Protein AF-A0A2S8FZY5-F1 (afdb_monomer_lite)

Sequence (196 aa):
MAKKADALEKEYFVVELKNDTCSPVQFPPLQRMLRAEFSPNEIRLRDAASHERMGLLPGVIAGQRIELIIQDLDPLGPGRIPGQGRILEPLHLPEHARTKDWIERLPARLETQADLADVDAGTWLFWMARLVEDGLAVPLASSFELPSPQAVKDRFGEPIYSGIGQPPEKIKRRELADRLLEALLEKLGASLEELA

Foldseek 3Di:
DDPPPPPQPKWKWKKFFADPVQFFWQDVLVSDTWTQKDACQVVCPQPPPPRDDPDHDPDIFGTKMKMKIFSDPCDPDQEFGDIWIWIHGRCPDPVNVVVVVVVVVDPDDDDDTDTDPDAGVLLVLLVSLVCVVVVRIDIDDTPDDRDHNVVSCVRHNDGPDNDGDRPPPPPDVPVVVVVVVVVVCVVVVHDPVVVD

Structure (mmCIF, N/CA/C/O backbone):
data_AF-A0A2S8FZY5-F1
#
_entry.id   AF-A0A2S8FZY5-F1
#
loop_
_atom_site.group_PDB
_atom_site.id
_atom_site.type_symbol
_atom_site.label_atom_id
_atom_site.label_alt_id
_atom_site.label_comp_id
_atom_site.label_asym_id
_atom_site.label_entity_id
_atom_site.label_seq_id
_atom_site.pdbx_PDB_ins_code
_atom_site.Cartn_x
_atom_site.Cartn_y
_atom_site.Cartn_z
_atom_site.occupancy
_atom_site.B_iso_or_equiv
_atom_site.auth_seq_id
_atom_site.auth_comp_id
_atom_site.auth_asym_id
_atom_site.auth_atom_id
_atom_site.pdbx_PDB_model_num
ATOM 1 N N . MET A 1 1 ? 12.733 -20.725 36.641 1.00 40.34 1 MET A N 1
ATOM 2 C CA . MET A 1 1 ? 11.458 -20.494 35.930 1.00 40.34 1 MET A CA 1
ATOM 3 C C . MET A 1 1 ? 11.726 -19.496 34.816 1.00 40.34 1 MET A C 1
ATOM 5 O O . MET A 1 1 ? 11.887 -18.318 35.099 1.00 40.34 1 MET A O 1
ATOM 9 N N . ALA A 1 2 ? 11.900 -19.970 33.582 1.00 38.12 2 ALA A N 1
ATOM 10 C CA . ALA A 1 2 ? 12.061 -19.087 32.432 1.00 38.12 2 ALA A CA 1
ATOM 11 C C . ALA A 1 2 ? 10.687 -18.493 32.097 1.00 38.12 2 ALA A C 1
ATOM 13 O O . ALA A 1 2 ? 9.753 -19.246 31.822 1.00 38.12 2 ALA A O 1
ATOM 14 N N . LYS A 1 3 ? 10.548 -17.164 32.168 1.00 42.03 3 LYS A N 1
ATOM 15 C CA . LYS A 1 3 ? 9.393 -16.468 31.595 1.00 42.03 3 LYS A CA 1
ATOM 16 C C . LYS A 1 3 ? 9.390 -16.792 30.100 1.00 42.03 3 LYS A C 1
ATOM 18 O O . LYS A 1 3 ? 10.304 -16.374 29.393 1.00 42.03 3 LYS A O 1
ATOM 23 N N . LYS A 1 4 ? 8.409 -17.574 29.636 1.00 42.69 4 LYS A N 1
ATOM 24 C CA . LYS A 1 4 ? 8.033 -17.583 28.220 1.00 42.69 4 LYS A CA 1
ATOM 25 C C . LYS A 1 4 ? 7.743 -16.124 27.880 1.00 42.69 4 LYS A C 1
ATOM 27 O O . LYS A 1 4 ? 6.847 -15.539 28.477 1.00 42.69 4 LYS A O 1
ATOM 32 N N . ALA A 1 5 ? 8.572 -15.522 27.035 1.00 45.25 5 ALA A N 1
ATOM 33 C CA . ALA A 1 5 ? 8.205 -14.278 26.389 1.00 45.25 5 ALA A CA 1
ATOM 34 C C . ALA A 1 5 ? 6.965 -14.611 25.560 1.00 45.25 5 ALA A C 1
ATOM 36 O O . ALA A 1 5 ? 7.066 -15.407 24.624 1.00 45.25 5 ALA A O 1
ATOM 37 N N . ASP A 1 6 ? 5.805 -14.110 25.979 1.00 49.81 6 ASP A N 1
ATOM 38 C CA . ASP A 1 6 ? 4.613 -14.143 25.145 1.00 49.81 6 ASP A CA 1
ATOM 39 C C . ASP A 1 6 ? 5.002 -13.488 23.824 1.00 49.81 6 ASP A C 1
ATOM 41 O O . ASP A 1 6 ? 5.463 -12.344 23.784 1.00 49.81 6 ASP A O 1
ATOM 45 N N . ALA A 1 7 ? 4.943 -14.270 22.749 1.00 54.69 7 ALA A N 1
ATOM 46 C CA . ALA A 1 7 ? 5.071 -13.720 21.420 1.00 54.69 7 ALA A CA 1
ATOM 47 C C . ALA A 1 7 ? 3.876 -12.782 21.261 1.00 54.69 7 ALA A C 1
ATOM 49 O O . ALA A 1 7 ? 2.753 -13.262 21.150 1.00 54.69 7 ALA A O 1
ATOM 50 N N . LEU A 1 8 ? 4.117 -11.470 21.338 1.00 56.44 8 LEU A N 1
ATOM 51 C CA . LEU A 1 8 ? 3.113 -10.460 21.019 1.00 56.44 8 LEU A CA 1
ATOM 52 C C . LEU A 1 8 ? 2.483 -10.858 19.683 1.00 56.44 8 LEU A C 1
ATOM 54 O O . LEU A 1 8 ? 3.201 -11.003 18.684 1.00 56.44 8 LEU A O 1
ATOM 58 N N . GLU A 1 9 ? 1.176 -11.118 19.696 1.00 64.44 9 GLU A N 1
ATOM 59 C CA . GLU A 1 9 ? 0.426 -11.375 18.476 1.00 64.44 9 GLU A CA 1
ATOM 60 C C . GLU A 1 9 ? 0.546 -10.121 17.616 1.00 64.44 9 GLU A C 1
ATOM 62 O O . GLU A 1 9 ? 0.080 -9.047 17.978 1.00 64.44 9 GLU A O 1
ATOM 67 N N . LYS A 1 10 ? 1.282 -10.235 16.509 1.00 76.75 10 LYS A N 1
ATOM 68 C CA . LYS A 1 10 ? 1.453 -9.127 15.577 1.00 76.75 10 LYS A CA 1
ATOM 69 C C . LYS A 1 10 ? 0.220 -9.064 14.705 1.00 76.75 10 LYS A C 1
ATOM 71 O O . LYS A 1 10 ? -0.056 -10.007 13.959 1.00 76.75 10 LYS A O 1
ATOM 76 N N . GLU A 1 11 ? -0.472 -7.944 14.757 1.00 84.69 11 GLU A N 1
ATOM 77 C CA . GLU A 1 11 ? -1.566 -7.680 13.845 1.00 84.69 11 GLU A CA 1
ATOM 78 C C . GLU A 1 11 ? -1.021 -7.126 12.537 1.00 84.69 11 GLU A C 1
ATOM 80 O O . GLU A 1 11 ? -0.012 -6.415 12.502 1.00 84.69 11 GLU A O 1
ATOM 85 N N . TYR A 1 12 ? -1.664 -7.481 11.432 1.00 87.94 12 TYR A N 1
ATOM 86 C CA . TYR A 1 12 ? -1.214 -7.052 10.120 1.00 87.94 12 TYR A CA 1
ATOM 87 C C . TYR A 1 12 ? -2.375 -6.812 9.167 1.00 87.94 12 TYR A C 1
ATOM 89 O O . TYR A 1 12 ? -3.438 -7.430 9.268 1.00 87.94 12 TYR A O 1
ATOM 97 N N . PHE A 1 13 ? -2.137 -5.924 8.209 1.00 89.31 13 PHE A N 1
ATOM 98 C CA . PHE A 1 13 ? -3.035 -5.668 7.097 1.00 89.31 13 PHE A CA 1
ATOM 99 C C . PHE A 1 13 ? -2.229 -5.451 5.822 1.00 89.31 13 PHE A C 1
ATOM 101 O O . PHE A 1 13 ? -1.210 -4.761 5.836 1.00 89.31 13 PHE A O 1
ATOM 108 N N . VAL A 1 14 ? -2.695 -6.022 4.716 1.00 90.94 14 VAL A N 1
ATOM 109 C CA . VAL A 1 14 ? -2.074 -5.904 3.399 1.00 90.94 14 VAL A CA 1
ATOM 110 C C . VAL A 1 14 ? -3.121 -5.505 2.372 1.00 90.94 14 VAL A C 1
ATOM 112 O O . VAL A 1 14 ? -4.152 -6.169 2.236 1.00 90.94 14 VAL A O 1
ATOM 115 N N . VAL A 1 15 ? -2.828 -4.453 1.610 1.00 90.12 15 VAL A N 1
ATOM 116 C CA . VAL A 1 15 ? -3.578 -4.090 0.401 1.00 90.12 15 VAL A CA 1
ATOM 117 C C . VAL A 1 15 ? -2.680 -4.171 -0.823 1.00 90.12 15 VAL A C 1
ATOM 119 O O . VAL A 1 15 ? -1.481 -3.904 -0.748 1.00 90.12 15 VAL A O 1
ATOM 122 N N . GLU A 1 16 ? -3.267 -4.502 -1.964 1.00 89.88 16 GLU A N 1
ATOM 123 C CA . GLU A 1 16 ? -2.625 -4.419 -3.274 1.00 89.88 16 GLU A CA 1
ATOM 124 C C . GLU A 1 16 ? -3.305 -3.338 -4.090 1.00 89.88 16 GLU A C 1
ATOM 126 O O . GLU A 1 16 ? -4.533 -3.307 -4.197 1.00 89.88 16 GLU A O 1
ATOM 131 N N . LEU A 1 17 ? -2.508 -2.429 -4.646 1.00 86.44 17 LEU A N 1
ATOM 132 C CA . LEU A 1 17 ? -3.038 -1.411 -5.537 1.00 86.44 17 LEU A CA 1
ATOM 133 C C . LEU A 1 17 ? -3.591 -2.072 -6.799 1.00 86.44 17 LEU A C 1
ATOM 135 O O . LEU A 1 17 ? -2.920 -2.877 -7.442 1.00 86.44 17 LEU A O 1
ATOM 139 N N . LYS A 1 18 ? -4.811 -1.686 -7.160 1.00 80.25 18 LYS A N 1
ATOM 140 C CA . LYS A 1 18 ? -5.532 -2.167 -8.331 1.00 80.25 18 LYS A CA 1
ATOM 141 C C . LYS A 1 18 ? -6.201 -0.957 -8.959 1.00 80.25 18 LYS A C 1
ATOM 143 O O . LYS A 1 18 ? -7.197 -0.469 -8.445 1.00 80.25 18 LYS A O 1
ATOM 148 N N . ASN A 1 19 ? -5.628 -0.442 -10.038 1.00 64.06 19 ASN A N 1
ATOM 149 C CA . ASN A 1 19 ? -6.170 0.725 -10.718 1.00 64.06 19 ASN A CA 1
ATOM 150 C C . ASN A 1 19 ? -6.359 0.387 -12.192 1.00 64.06 19 ASN A C 1
ATOM 152 O O . ASN A 1 19 ? -5.394 0.138 -12.909 1.00 64.06 19 ASN A O 1
ATOM 156 N N . ASP A 1 20 ? -7.609 0.421 -12.626 1.00 59.78 20 ASP A N 1
ATOM 157 C CA . ASP A 1 20 ? -8.041 0.298 -14.016 1.00 59.78 20 ASP A CA 1
ATOM 158 C C . ASP A 1 20 ? -7.544 1.452 -14.904 1.00 59.78 20 ASP A C 1
ATOM 160 O O . ASP A 1 20 ? -7.466 1.317 -16.124 1.00 59.78 20 ASP A O 1
ATOM 164 N N . THR A 1 21 ? -7.161 2.583 -14.305 1.00 53.31 21 THR A N 1
ATOM 165 C CA . THR A 1 21 ? -6.672 3.766 -15.029 1.00 53.31 21 THR A CA 1
ATOM 166 C C . THR A 1 21 ? -5.152 3.813 -15.227 1.00 53.31 21 THR A C 1
ATOM 168 O O . THR A 1 21 ? -4.653 4.813 -15.754 1.00 53.31 21 THR A O 1
ATOM 171 N N . CYS A 1 22 ? -4.395 2.801 -14.769 1.00 56.00 22 CYS A N 1
ATOM 172 C CA . CYS A 1 22 ? -2.919 2.789 -14.690 1.00 56.00 22 CYS A CA 1
ATOM 173 C C . CYS A 1 22 ? -2.304 4.061 -14.055 1.00 56.00 22 CYS A C 1
ATOM 175 O O . CYS A 1 22 ? -1.108 4.324 -14.200 1.00 56.00 22 CYS A O 1
ATOM 177 N N . SER A 1 23 ? -3.102 4.890 -13.373 1.00 61.12 23 SER A N 1
ATOM 178 C CA . SER A 1 23 ? -2.640 6.179 -12.869 1.00 61.12 23 SER A CA 1
ATOM 179 C C . SER A 1 23 ? -1.946 5.968 -11.528 1.00 61.12 23 SER A C 1
ATOM 181 O O . SER A 1 23 ? -2.513 5.325 -10.638 1.00 61.12 23 SER A O 1
ATOM 183 N N . PRO A 1 24 ? -0.712 6.464 -11.364 1.00 68.81 24 PRO A N 1
ATOM 184 C CA . PRO A 1 24 ? 0.021 6.255 -10.132 1.00 68.81 24 PRO A CA 1
ATOM 185 C C . PRO A 1 24 ? -0.638 7.048 -9.002 1.00 68.81 24 PRO A C 1
ATOM 187 O O . PRO A 1 24 ? -0.962 8.213 -9.194 1.00 68.81 24 PRO A O 1
ATOM 190 N N . VAL A 1 25 ? -0.826 6.446 -7.830 1.00 73.69 25 VAL A N 1
ATOM 191 C CA . VAL A 1 25 ? -1.455 7.095 -6.671 1.00 73.69 25 VAL A CA 1
ATOM 192 C C . VAL A 1 25 ? -0.384 7.819 -5.870 1.00 73.69 25 VAL A C 1
ATOM 194 O O . VAL A 1 25 ? 0.631 7.221 -5.527 1.00 73.69 25 VAL A O 1
ATOM 197 N N . GLN A 1 26 ? -0.570 9.096 -5.547 1.00 77.44 26 GLN A N 1
ATOM 198 C CA . GLN A 1 26 ? 0.364 9.760 -4.647 1.00 77.44 26 GLN A CA 1
ATOM 199 C C . GLN A 1 26 ? 0.159 9.215 -3.233 1.00 77.44 26 GLN A C 1
ATOM 201 O O . GLN A 1 26 ? -0.965 9.178 -2.734 1.00 77.44 26 GLN A O 1
ATOM 206 N N . PHE A 1 27 ? 1.252 8.835 -2.577 1.00 75.12 27 PHE A N 1
ATOM 207 C CA . PHE A 1 27 ? 1.273 8.488 -1.164 1.00 75.12 27 PHE A CA 1
ATOM 208 C C . PHE A 1 27 ? 1.981 9.604 -0.391 1.00 75.12 27 PHE A C 1
ATOM 210 O O . PHE A 1 27 ? 3.215 9.603 -0.298 1.00 75.12 27 PHE A O 1
ATOM 217 N N . PRO A 1 28 ? 1.231 10.601 0.127 1.00 69.38 28 PRO A N 1
ATOM 218 C CA . PR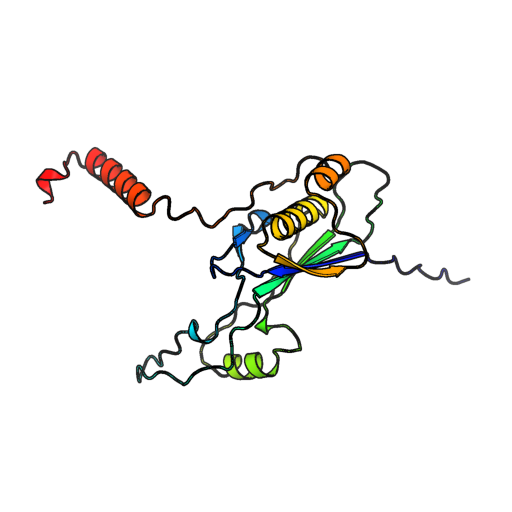O A 1 28 ? 1.821 11.789 0.735 1.00 69.38 28 PRO A CA 1
ATOM 219 C C . PRO A 1 28 ? 2.753 11.530 1.916 1.00 69.38 28 PRO A C 1
ATOM 221 O O . PRO A 1 28 ? 3.754 12.244 1.973 1.00 69.38 28 PRO A O 1
ATOM 224 N N . PRO A 1 29 ? 2.530 10.516 2.784 1.00 66.81 29 PRO A N 1
ATOM 225 C CA . PRO A 1 29 ? 3.489 10.186 3.835 1.00 66.81 29 PRO A CA 1
ATOM 226 C C . PRO A 1 29 ? 4.915 9.964 3.319 1.00 66.81 29 PRO A C 1
ATOM 228 O O . PRO A 1 29 ? 5.869 10.275 4.021 1.00 66.81 29 PRO A O 1
ATOM 231 N N . LEU A 1 30 ? 5.071 9.483 2.079 1.00 64.31 30 LEU A N 1
ATOM 232 C CA . LEU A 1 30 ? 6.379 9.257 1.453 1.00 64.31 30 LEU A CA 1
ATOM 233 C C . LEU A 1 30 ? 6.711 10.231 0.332 1.00 64.31 30 LEU A C 1
ATOM 235 O O . LEU A 1 30 ? 7.761 10.099 -0.292 1.00 64.31 30 LEU A O 1
ATOM 239 N N . GLN A 1 31 ? 5.792 11.144 0.011 1.00 69.50 31 GLN A N 1
ATOM 240 C CA . GLN A 1 31 ? 5.876 12.002 -1.172 1.00 69.50 31 GLN A CA 1
ATOM 241 C C . GLN A 1 31 ? 6.202 11.211 -2.459 1.00 69.50 31 GLN A C 1
ATOM 243 O O . GLN A 1 31 ? 6.790 11.745 -3.399 1.00 69.50 31 GLN A O 1
ATOM 248 N N . ARG A 1 32 ? 5.819 9.926 -2.508 1.00 71.75 32 ARG A N 1
ATOM 249 C CA . ARG A 1 32 ? 6.128 9.000 -3.605 1.00 71.75 32 ARG A CA 1
ATOM 250 C C . ARG A 1 32 ? 4.867 8.685 -4.392 1.00 71.75 32 ARG A C 1
ATOM 252 O O . ARG A 1 32 ? 3.766 8.647 -3.849 1.00 71.75 32 ARG A O 1
ATOM 259 N N . MET A 1 33 ? 5.052 8.428 -5.678 1.00 76.50 33 MET A N 1
ATOM 260 C CA . MET A 1 33 ? 4.015 7.907 -6.555 1.00 76.50 33 MET A CA 1
ATOM 261 C C . MET A 1 33 ? 4.014 6.382 -6.475 1.00 76.50 33 MET A C 1
ATOM 263 O O . MET A 1 33 ? 5.029 5.751 -6.774 1.00 76.50 33 MET A O 1
ATOM 267 N N . LEU A 1 34 ? 2.893 5.799 -6.069 1.00 78.00 34 LEU A N 1
ATOM 268 C CA . LEU A 1 34 ? 2.710 4.360 -6.024 1.00 78.00 34 LEU A CA 1
ATOM 269 C C . LEU A 1 34 ? 2.082 3.846 -7.309 1.00 78.00 34 LEU A C 1
ATOM 271 O O . LEU A 1 34 ? 1.227 4.494 -7.911 1.00 78.00 34 LEU A O 1
ATOM 275 N N . ARG A 1 35 ? 2.521 2.670 -7.737 1.00 76.31 35 ARG A N 1
ATOM 276 C CA . ARG A 1 35 ? 2.135 2.070 -9.012 1.00 76.31 35 ARG A CA 1
ATOM 277 C C . ARG A 1 35 ? 1.116 0.974 -8.778 1.00 76.31 35 ARG A C 1
ATOM 279 O O . ARG A 1 35 ? 1.373 0.039 -8.026 1.00 76.31 35 ARG A O 1
ATOM 286 N N . ALA A 1 36 ? -0.013 1.086 -9.461 1.00 75.19 36 ALA A N 1
ATOM 287 C CA . ALA A 1 36 ? -1.077 0.094 -9.413 1.00 75.19 36 ALA A CA 1
ATOM 288 C C . ALA A 1 36 ? -0.856 -1.096 -10.349 1.00 75.19 36 ALA A C 1
ATOM 290 O O . ALA A 1 36 ? -1.515 -2.116 -10.210 1.00 75.19 36 ALA A O 1
ATOM 291 N N . GLU A 1 37 ? 0.092 -0.973 -11.269 1.00 75.75 37 GLU A N 1
ATOM 292 C CA . GLU A 1 37 ? 0.537 -2.049 -12.136 1.00 75.75 37 GLU A CA 1
ATOM 293 C C . GLU A 1 37 ? 2.024 -1.855 -12.417 1.00 75.75 37 GLU A C 1
ATOM 295 O O . GLU A 1 37 ? 2.524 -0.728 -12.500 1.00 75.75 37 GLU A O 1
ATOM 300 N N . PHE A 1 38 ? 2.739 -2.960 -12.574 1.00 70.19 38 PHE A N 1
ATOM 301 C CA . PHE A 1 38 ? 4.070 -2.959 -13.146 1.00 70.19 38 PHE A CA 1
ATOM 302 C C . PHE A 1 38 ? 3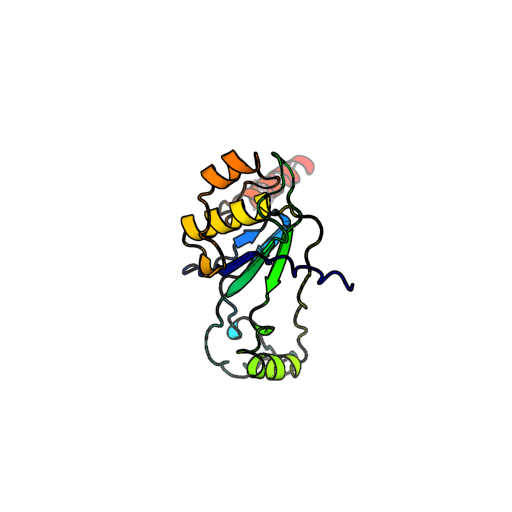.986 -3.608 -14.524 1.00 70.19 38 PHE A C 1
ATOM 304 O O . PHE A 1 38 ? 3.841 -4.823 -14.655 1.00 70.19 38 PHE A O 1
ATOM 311 N N . SER A 1 39 ? 4.071 -2.786 -15.569 1.00 66.25 39 SER A N 1
ATOM 312 C CA . SER A 1 39 ? 4.164 -3.269 -16.942 1.00 66.25 39 SER A CA 1
ATOM 313 C C . SER A 1 39 ? 5.634 -3.345 -17.336 1.00 66.25 39 SER A C 1
ATOM 315 O O . SER A 1 39 ? 6.285 -2.312 -17.509 1.00 66.25 39 SER A O 1
ATOM 317 N N . PRO A 1 40 ? 6.194 -4.545 -17.539 1.00 59.06 40 PRO A N 1
ATOM 318 C CA . PRO A 1 40 ? 7.584 -4.652 -17.949 1.00 59.06 40 PRO A CA 1
ATOM 319 C C . PRO A 1 40 ? 7.822 -4.077 -19.362 1.00 59.06 40 PRO A C 1
ATOM 321 O O . PRO A 1 40 ? 8.949 -3.740 -19.703 1.00 59.06 40 PRO A O 1
ATOM 324 N N . ASN A 1 41 ? 6.762 -3.892 -20.164 1.00 52.59 41 ASN A N 1
ATOM 325 C CA . ASN A 1 41 ? 6.812 -3.206 -21.462 1.00 52.59 41 ASN A CA 1
ATOM 326 C C . ASN A 1 41 ? 7.056 -1.686 -21.336 1.00 52.59 41 ASN A C 1
ATOM 328 O O . ASN A 1 41 ? 7.417 -1.039 -22.322 1.00 52.59 41 ASN A O 1
ATOM 332 N N . GLU A 1 42 ? 6.865 -1.103 -20.146 1.00 51.41 42 GLU A N 1
ATOM 333 C CA . GLU A 1 42 ? 7.272 0.276 -19.843 1.00 51.41 42 GLU A CA 1
ATOM 334 C C . GLU A 1 42 ? 8.759 0.399 -19.520 1.00 51.41 42 GLU A C 1
ATOM 336 O O . GLU A 1 42 ? 9.317 1.492 -19.672 1.00 51.41 42 GLU A O 1
ATOM 341 N N . ILE A 1 43 ? 9.433 -0.706 -19.162 1.00 52.38 43 ILE A N 1
ATOM 342 C CA . ILE A 1 43 ? 10.888 -0.757 -19.266 1.00 52.38 43 ILE A CA 1
ATOM 343 C C . ILE A 1 43 ? 11.172 -0.674 -20.759 1.00 52.38 43 ILE A C 1
ATOM 345 O O . ILE A 1 43 ? 11.156 -1.664 -21.488 1.00 52.38 43 ILE A O 1
ATOM 349 N N . ARG A 1 44 ? 11.390 0.550 -21.240 1.00 48.97 44 ARG A N 1
ATOM 350 C CA . ARG A 1 44 ? 11.909 0.804 -22.575 1.00 48.97 44 ARG A CA 1
ATOM 351 C C . ARG A 1 44 ? 13.313 0.219 -22.608 1.00 48.97 44 ARG A C 1
ATOM 353 O O . ARG A 1 44 ? 14.289 0.934 -22.410 1.00 48.97 44 ARG A O 1
ATOM 360 N N . LEU A 1 45 ? 13.400 -1.080 -22.870 1.00 48.12 45 LEU A N 1
ATOM 361 C CA . LEU A 1 45 ? 14.604 -1.774 -23.292 1.00 48.12 45 LEU A CA 1
ATOM 362 C C . LEU A 1 45 ? 14.923 -1.273 -24.696 1.00 48.12 45 LEU A C 1
ATOM 364 O O . LEU A 1 45 ? 14.712 -1.955 -25.691 1.00 48.12 45 LEU A O 1
ATOM 368 N N . ARG A 1 46 ? 15.325 -0.006 -24.783 1.00 43.41 46 ARG A N 1
ATOM 369 C CA . ARG A 1 46 ? 16.119 0.459 -25.900 1.00 43.41 46 ARG A CA 1
ATOM 370 C C . ARG A 1 46 ? 17.520 0.002 -25.569 1.00 43.41 46 ARG A C 1
ATOM 372 O O . ARG A 1 46 ? 18.147 0.549 -24.665 1.00 43.41 46 ARG A O 1
ATOM 379 N N . ASP A 1 47 ? 17.993 -0.996 -26.291 1.00 43.62 47 ASP A N 1
ATOM 380 C CA . ASP A 1 47 ? 19.424 -1.098 -26.487 1.00 43.62 47 ASP A CA 1
ATOM 381 C C . ASP A 1 47 ? 19.887 0.239 -27.092 1.00 43.62 47 ASP A C 1
ATOM 383 O O . ASP A 1 47 ? 19.393 0.668 -28.141 1.00 43.62 47 ASP A O 1
ATOM 387 N N . ALA A 1 48 ? 20.769 0.937 -26.376 1.00 48.34 48 ALA A N 1
ATOM 388 C CA . ALA A 1 48 ? 21.307 2.223 -26.803 1.00 48.34 48 ALA A CA 1
ATOM 389 C C . ALA A 1 48 ? 22.119 2.105 -28.106 1.00 48.34 48 ALA A C 1
ATOM 391 O O . ALA A 1 48 ? 22.309 3.112 -28.782 1.00 48.34 48 ALA A O 1
ATOM 392 N N . ALA A 1 49 ? 22.570 0.897 -28.463 1.00 52.44 49 ALA A N 1
ATOM 393 C CA . ALA A 1 49 ? 23.302 0.621 -29.690 1.00 52.44 49 ALA A CA 1
ATOM 394 C C . ALA A 1 49 ? 22.396 0.187 -30.857 1.00 52.44 49 ALA A C 1
ATOM 396 O O . ALA A 1 49 ? 22.627 0.627 -31.981 1.00 52.44 49 ALA A O 1
ATOM 397 N N . SER A 1 50 ? 21.373 -0.648 -30.625 1.00 55.94 50 SER A N 1
ATOM 398 C CA . SER A 1 50 ? 20.571 -1.237 -31.718 1.00 55.94 50 SER A CA 1
ATOM 399 C C . SER A 1 50 ? 19.173 -0.647 -31.911 1.00 55.94 50 SER A C 1
ATOM 401 O O . SER A 1 50 ? 18.573 -0.867 -32.958 1.00 55.94 50 SER A O 1
ATOM 403 N N . HIS A 1 51 ? 18.629 0.108 -30.947 1.00 54.66 51 HIS A N 1
ATOM 404 C CA . HIS A 1 51 ? 17.238 0.595 -30.969 1.00 54.66 51 HIS A CA 1
ATOM 405 C C . HIS A 1 51 ? 16.153 -0.499 -31.136 1.00 54.66 51 HIS A C 1
ATOM 407 O O . HIS A 1 51 ? 14.974 -0.161 -31.296 1.00 54.66 51 HIS A O 1
ATOM 413 N N . GLU A 1 52 ? 16.496 -1.788 -31.061 1.00 45.38 52 GLU A N 1
ATOM 414 C CA . GLU A 1 52 ? 15.548 -2.887 -31.243 1.00 45.38 52 GLU A CA 1
ATOM 415 C C . GLU A 1 52 ? 14.712 -3.154 -29.981 1.00 45.38 52 GLU A C 1
ATOM 417 O O . GLU A 1 52 ? 15.159 -2.982 -28.847 1.00 45.38 52 GLU A O 1
ATOM 422 N N . ARG A 1 53 ? 13.458 -3.587 -30.177 1.00 54.22 53 ARG A N 1
ATOM 423 C CA . ARG A 1 53 ? 12.567 -4.025 -29.092 1.00 54.22 53 ARG A CA 1
ATOM 424 C C . ARG A 1 53 ? 12.928 -5.458 -28.697 1.00 54.22 53 ARG A C 1
ATOM 426 O O . ARG A 1 53 ? 12.629 -6.380 -29.448 1.00 54.22 53 ARG A O 1
ATOM 433 N N . MET A 1 54 ? 13.479 -5.655 -27.501 1.00 51.00 54 MET A N 1
ATOM 434 C CA . MET A 1 54 ? 13.917 -6.966 -26.983 1.00 51.00 54 MET A CA 1
ATOM 435 C C . MET A 1 54 ? 12.789 -7.965 -26.603 1.00 51.00 54 MET A C 1
ATOM 437 O O . MET A 1 54 ? 12.957 -8.805 -25.724 1.00 51.00 54 MET A O 1
ATOM 441 N N . GLY A 1 55 ? 11.650 -7.946 -27.299 1.00 53.66 55 GLY A N 1
ATOM 442 C CA . GLY A 1 55 ? 10.524 -8.856 -27.052 1.00 53.66 55 GLY A CA 1
ATOM 443 C C . GLY A 1 55 ? 9.524 -8.361 -25.999 1.00 53.66 55 GLY A C 1
ATOM 444 O O . GLY A 1 55 ? 9.731 -7.344 -25.341 1.00 53.66 55 GLY A O 1
ATOM 445 N N . LEU A 1 56 ? 8.392 -9.066 -25.899 1.00 52.50 56 LEU A N 1
ATOM 446 C CA . LEU A 1 56 ? 7.309 -8.799 -24.947 1.00 52.50 56 LEU A CA 1
ATOM 447 C C . LEU A 1 56 ? 7.505 -9.674 -23.707 1.00 52.50 56 LEU A C 1
ATOM 449 O O . LEU A 1 56 ? 7.592 -10.897 -23.814 1.00 52.50 56 LEU A O 1
ATOM 453 N N . LEU A 1 57 ? 7.553 -9.052 -22.535 1.00 56.69 57 LEU A N 1
ATOM 454 C CA . LEU A 1 57 ? 7.553 -9.773 -21.266 1.00 56.69 57 LEU A CA 1
ATOM 455 C C . LEU A 1 57 ? 6.157 -10.343 -20.968 1.00 56.69 57 LEU A C 1
ATOM 457 O O . LEU A 1 57 ? 5.153 -9.789 -21.428 1.00 56.69 57 LEU A O 1
ATOM 461 N N . PRO A 1 58 ? 6.072 -11.459 -20.222 1.00 53.66 58 PRO A N 1
ATOM 462 C CA . PRO A 1 58 ? 4.802 -12.095 -19.926 1.00 53.66 58 PRO A CA 1
ATOM 463 C C . PRO A 1 58 ? 3.996 -11.245 -18.938 1.00 53.66 58 PRO A C 1
ATOM 465 O O . PRO A 1 58 ? 4.306 -11.208 -17.752 1.00 53.66 58 PRO A O 1
ATOM 468 N N . GLY A 1 59 ? 2.936 -10.617 -19.448 1.00 61.22 59 GLY A N 1
ATOM 469 C CA . GLY A 1 59 ? 1.833 -10.066 -18.662 1.00 61.22 59 GLY A CA 1
ATOM 470 C C . GLY A 1 59 ? 2.129 -8.783 -17.882 1.00 61.22 59 GLY A C 1
ATOM 471 O O . GLY A 1 59 ? 3.270 -8.404 -17.625 1.00 61.22 59 GLY A O 1
ATOM 472 N N . VAL A 1 60 ? 1.049 -8.098 -17.517 1.00 67.44 60 VAL A N 1
ATOM 473 C CA . VAL A 1 60 ? 1.063 -7.020 -16.527 1.00 67.44 60 VAL A CA 1
ATOM 474 C C . VAL A 1 60 ? 1.233 -7.662 -15.149 1.00 67.44 60 VAL A C 1
ATOM 476 O O . VAL A 1 60 ? 0.530 -8.621 -14.829 1.00 67.44 60 VAL A O 1
ATOM 479 N N . ILE A 1 61 ? 2.183 -7.170 -14.353 1.00 74.75 61 ILE A N 1
ATOM 480 C CA . ILE A 1 61 ? 2.338 -7.570 -12.953 1.00 74.75 61 ILE A CA 1
ATOM 481 C C . ILE A 1 61 ? 1.446 -6.656 -12.112 1.00 74.75 61 ILE A C 1
ATOM 483 O O . ILE A 1 61 ? 1.388 -5.450 -12.364 1.00 74.75 61 ILE A O 1
ATOM 487 N N . ALA A 1 62 ? 0.757 -7.229 -11.124 1.00 75.38 62 ALA A N 1
ATOM 488 C CA . ALA A 1 62 ? -0.061 -6.467 -10.187 1.00 75.38 62 ALA A CA 1
ATOM 489 C C . ALA A 1 62 ? 0.751 -5.358 -9.492 1.00 75.38 62 ALA A C 1
ATOM 491 O O . ALA A 1 62 ? 1.984 -5.399 -9.438 1.00 75.38 62 ALA A O 1
ATOM 492 N N . GLY A 1 63 ? 0.052 -4.334 -9.011 1.00 80.94 63 GLY A N 1
ATOM 493 C CA . GLY A 1 63 ? 0.646 -3.155 -8.397 1.00 80.94 63 GLY A CA 1
ATOM 494 C C . GLY A 1 63 ? 1.402 -3.419 -7.106 1.00 80.94 63 GLY A C 1
ATOM 495 O O . GLY A 1 63 ? 1.457 -4.528 -6.581 1.00 80.94 63 GLY A O 1
ATOM 496 N N . GLN A 1 64 ? 2.001 -2.353 -6.582 1.00 85.81 64 GLN A N 1
ATOM 497 C CA . GLN A 1 64 ? 2.691 -2.387 -5.299 1.00 85.81 64 GLN A CA 1
ATOM 498 C C . GLN A 1 64 ? 1.742 -2.830 -4.182 1.00 85.81 64 GLN A C 1
ATOM 500 O O . GLN A 1 64 ? 0.576 -2.422 -4.134 1.00 85.81 64 GLN A O 1
ATOM 505 N N . ARG A 1 65 ? 2.275 -3.631 -3.256 1.00 88.88 65 ARG A N 1
ATOM 506 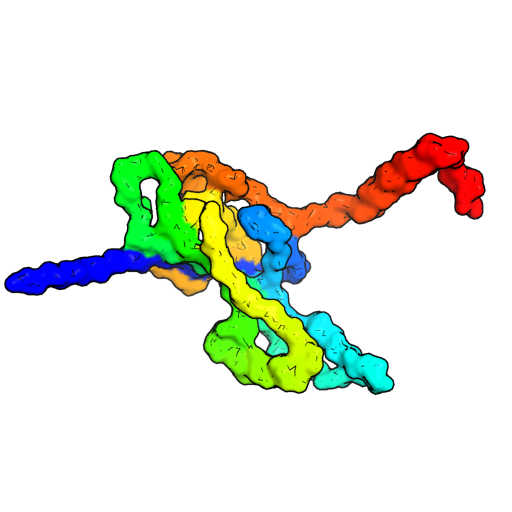C CA . ARG A 1 65 ? 1.571 -3.991 -2.023 1.00 88.88 65 ARG A CA 1
ATOM 507 C C . ARG A 1 65 ? 1.971 -3.038 -0.916 1.00 88.88 65 ARG A C 1
ATOM 509 O O . ARG A 1 65 ? 3.145 -2.699 -0.777 1.00 88.88 65 ARG A O 1
ATOM 516 N N . ILE A 1 66 ? 0.996 -2.620 -0.129 1.00 87.19 66 ILE A N 1
ATOM 517 C CA . ILE A 1 66 ? 1.216 -1.859 1.093 1.00 87.19 66 ILE A CA 1
ATOM 518 C C . ILE A 1 66 ? 0.903 -2.784 2.253 1.00 87.19 66 ILE A C 1
ATOM 520 O O . ILE A 1 66 ? -0.202 -3.318 2.340 1.00 87.19 66 ILE A O 1
ATOM 524 N N . GLU A 1 67 ? 1.873 -2.963 3.139 1.00 88.44 67 GLU A N 1
ATOM 525 C CA . GLU A 1 67 ? 1.714 -3.770 4.339 1.00 88.44 67 GLU A CA 1
ATOM 526 C C . GLU A 1 67 ? 1.892 -2.904 5.573 1.00 88.44 67 GLU A C 1
ATOM 528 O O . GLU A 1 67 ? 2.833 -2.118 5.655 1.00 88.44 67 GLU A O 1
ATOM 533 N N . LEU A 1 68 ? 1.010 -3.092 6.544 1.00 86.69 68 LEU A N 1
ATOM 534 C CA . LEU A 1 68 ? 1.100 -2.509 7.867 1.00 86.69 68 LEU A CA 1
ATOM 535 C C . LEU A 1 68 ? 1.198 -3.641 8.881 1.00 86.69 68 LEU A C 1
ATOM 537 O O . LEU A 1 68 ? 0.336 -4.515 8.915 1.00 86.69 68 LEU A O 1
ATOM 541 N N . ILE A 1 69 ? 2.235 -3.604 9.712 1.00 84.69 69 ILE A N 1
ATOM 542 C CA . ILE A 1 69 ? 2.401 -4.489 10.863 1.00 84.69 69 ILE A CA 1
ATOM 543 C C . ILE A 1 69 ? 2.275 -3.636 12.119 1.00 84.69 69 ILE A C 1
ATOM 545 O O . ILE A 1 69 ? 3.035 -2.686 12.317 1.00 84.69 69 ILE A O 1
ATOM 549 N N . ILE A 1 70 ? 1.327 -3.990 12.972 1.00 81.81 70 ILE A N 1
ATOM 550 C CA . ILE A 1 70 ? 1.043 -3.314 14.231 1.00 81.81 70 ILE A CA 1
ATOM 551 C C . ILE A 1 70 ? 1.474 -4.254 15.353 1.00 81.81 70 ILE A C 1
ATOM 553 O O . ILE A 1 70 ? 1.141 -5.438 15.351 1.00 81.81 70 ILE A O 1
ATOM 557 N N . GLN A 1 71 ? 2.290 -3.750 16.278 1.00 70.06 71 GLN A N 1
ATOM 558 C CA . GLN A 1 71 ? 2.735 -4.557 17.419 1.00 70.06 71 GLN A CA 1
ATOM 559 C C . GLN A 1 71 ? 1.670 -4.645 18.517 1.00 70.06 71 GLN A C 1
ATOM 561 O O . GLN A 1 71 ? 1.702 -5.602 19.282 1.00 70.06 71 GLN A O 1
ATOM 566 N N . ASP A 1 72 ? 0.770 -3.660 18.584 1.00 68.44 72 ASP A N 1
ATOM 567 C CA . ASP A 1 72 ? -0.329 -3.591 19.546 1.00 68.44 72 ASP A CA 1
ATOM 568 C C . ASP A 1 72 ? -1.409 -2.604 19.044 1.00 68.44 72 ASP A C 1
ATOM 570 O O . ASP A 1 72 ? -1.146 -1.397 18.980 1.00 68.44 72 ASP A O 1
ATOM 574 N N . LEU A 1 73 ? -2.594 -3.078 18.619 1.00 63.06 73 LEU A N 1
ATOM 575 C CA . LEU A 1 73 ? -3.717 -2.184 18.283 1.00 63.06 73 LEU A CA 1
ATOM 576 C C . LEU A 1 73 ? -4.333 -1.519 19.518 1.00 63.06 73 LEU A C 1
ATOM 578 O O . LEU A 1 73 ? -5.084 -0.554 19.345 1.00 63.06 73 LEU A O 1
ATOM 582 N N . ASP A 1 74 ? -4.057 -1.998 20.733 1.00 63.03 74 ASP A N 1
ATOM 583 C CA . ASP A 1 74 ? -4.650 -1.495 21.972 1.00 63.03 74 ASP A CA 1
ATOM 584 C C . ASP A 1 74 ? -3.606 -0.791 22.855 1.00 63.03 74 ASP A C 1
ATOM 586 O O . ASP A 1 74 ? -3.325 -1.223 23.977 1.00 63.03 74 ASP A O 1
ATOM 590 N N . PRO A 1 75 ? -3.012 0.339 22.407 1.00 54.56 75 PRO A N 1
ATOM 591 C CA . PRO A 1 75 ? -2.335 1.190 23.361 1.00 54.56 75 PRO A CA 1
ATOM 592 C C . PRO A 1 75 ? -3.423 1.678 24.321 1.00 54.56 75 PRO A C 1
ATOM 594 O O . PRO A 1 75 ? -4.491 2.114 23.902 1.00 54.56 75 PRO A O 1
ATOM 597 N N . LEU A 1 76 ? -3.163 1.602 25.617 1.00 45.28 76 LEU A N 1
ATOM 598 C CA . LEU A 1 76 ? -4.061 2.022 26.694 1.00 45.28 76 LEU A CA 1
ATOM 599 C C . LEU A 1 76 ? -4.336 3.550 26.683 1.00 45.28 76 LEU A C 1
ATOM 601 O O . LEU A 1 76 ? -4.024 4.249 27.646 1.00 45.28 76 LEU A O 1
ATOM 605 N N . GLY A 1 77 ? -4.884 4.099 25.596 1.00 56.66 77 GLY A N 1
ATOM 606 C CA . GLY A 1 77 ? -5.250 5.500 25.432 1.00 56.66 77 GLY A CA 1
ATOM 607 C C . GLY A 1 77 ? -5.175 6.026 23.988 1.00 56.66 77 GLY A C 1
ATOM 608 O O . GLY A 1 77 ? -4.557 5.418 23.116 1.00 56.66 77 GLY A O 1
ATOM 609 N N . PRO A 1 78 ? -5.778 7.201 23.731 1.00 54.06 78 PRO A N 1
ATOM 610 C CA . PRO A 1 78 ? -5.603 7.924 22.475 1.00 54.06 78 PRO A CA 1
ATOM 611 C C . PRO A 1 78 ? -4.126 8.309 22.291 1.00 54.06 78 PRO A C 1
ATOM 613 O O . PRO A 1 78 ? -3.537 8.967 23.151 1.00 54.06 78 PRO A O 1
ATOM 616 N N . GLY A 1 79 ? -3.506 7.908 21.178 1.00 59.94 79 GLY A N 1
ATOM 617 C CA . GLY A 1 79 ? -2.095 8.200 20.918 1.00 59.94 79 GLY A CA 1
ATOM 618 C C . GLY A 1 79 ? -1.526 7.533 19.664 1.00 59.94 79 GLY A C 1
ATOM 619 O O . GLY A 1 79 ? -2.180 6.715 19.019 1.00 59.94 79 GLY A O 1
ATOM 620 N N . ARG A 1 80 ? -0.282 7.898 19.315 1.00 63.66 80 ARG A N 1
ATOM 621 C CA . ARG A 1 80 ? 0.468 7.304 18.196 1.00 63.66 80 ARG A CA 1
ATOM 622 C C . ARG A 1 80 ? 0.797 5.845 18.506 1.00 63.66 80 ARG A C 1
ATOM 624 O O . ARG A 1 80 ? 1.605 5.579 19.394 1.00 63.66 80 ARG A O 1
ATOM 631 N N . ILE A 1 81 ? 0.233 4.923 17.734 1.00 71.19 81 ILE A N 1
ATOM 632 C CA . ILE A 1 81 ? 0.641 3.519 17.768 1.00 71.19 81 ILE A CA 1
ATOM 633 C C . ILE A 1 81 ? 1.907 3.341 16.930 1.00 71.19 81 ILE A C 1
ATOM 635 O O . ILE A 1 81 ? 1.912 3.736 15.755 1.00 71.19 81 ILE A O 1
ATOM 639 N N . PRO A 1 82 ? 2.961 2.714 17.481 1.00 67.88 82 PRO A N 1
ATOM 640 C CA . PRO A 1 82 ? 4.084 2.266 16.678 1.00 67.88 82 PRO A CA 1
ATOM 641 C C . PRO A 1 82 ? 3.611 1.166 15.717 1.00 67.88 82 PRO A C 1
ATOM 643 O O . PRO A 1 82 ? 3.292 0.046 16.115 1.00 67.88 82 PRO A O 1
ATOM 646 N N . GLY A 1 83 ? 3.562 1.505 14.434 1.00 72.69 83 GLY A N 1
ATOM 647 C CA . GLY A 1 83 ? 3.350 0.570 13.337 1.00 72.69 83 GLY A CA 1
ATOM 648 C C . GLY A 1 83 ? 4.567 0.566 12.424 1.00 72.69 83 GLY A C 1
ATOM 649 O O . GLY A 1 83 ? 5.270 1.567 12.302 1.00 72.69 83 GLY A O 1
ATOM 650 N N . GLN A 1 84 ? 4.826 -0.566 11.783 1.00 78.38 84 GLN A N 1
ATOM 651 C CA . GLN A 1 84 ? 5.793 -0.666 10.699 1.00 78.38 84 GLN A CA 1
ATOM 652 C C . GLN A 1 84 ? 5.020 -0.840 9.404 1.00 78.38 84 GLN A C 1
ATOM 654 O O . GLN A 1 84 ? 4.462 -1.904 9.139 1.00 78.38 84 GLN A O 1
ATOM 659 N N . GLY A 1 85 ? 4.962 0.231 8.619 1.00 80.44 85 GLY A N 1
ATOM 660 C CA . GLY A 1 85 ? 4.465 0.162 7.258 1.00 80.44 85 GLY A CA 1
ATOM 661 C C . GLY A 1 85 ? 5.597 -0.115 6.280 1.00 80.44 85 GLY A C 1
ATOM 662 O O . GLY A 1 85 ? 6.713 0.373 6.455 1.00 80.44 85 GLY A O 1
ATOM 663 N N . ARG A 1 86 ? 5.321 -0.880 5.230 1.00 85.12 86 ARG A N 1
ATOM 664 C CA . ARG A 1 86 ? 6.258 -1.118 4.131 1.00 85.12 86 ARG A CA 1
ATOM 665 C C . ARG A 1 86 ? 5.529 -1.161 2.804 1.00 85.12 86 ARG A C 1
ATOM 667 O O . ARG A 1 86 ? 4.381 -1.592 2.720 1.00 85.12 86 ARG A O 1
ATOM 674 N N . ILE A 1 87 ? 6.224 -0.728 1.760 1.00 84.12 87 ILE A N 1
ATOM 675 C CA . ILE A 1 87 ? 5.743 -0.829 0.385 1.00 84.12 87 ILE A CA 1
ATOM 676 C C . ILE A 1 87 ? 6.584 -1.877 -0.318 1.00 84.12 87 ILE A C 1
ATOM 678 O O . ILE A 1 87 ? 7.798 -1.729 -0.469 1.00 84.12 87 ILE A O 1
ATOM 682 N N . LEU A 1 88 ? 5.928 -2.947 -0.743 1.00 84.31 88 LEU A N 1
ATOM 683 C CA . LEU A 1 88 ? 6.560 -4.028 -1.468 1.00 84.31 88 LEU A CA 1
ATOM 684 C C . LEU A 1 88 ? 6.438 -3.768 -2.965 1.00 84.31 88 LEU A C 1
ATOM 686 O O . LEU A 1 88 ? 5.348 -3.729 -3.538 1.00 84.31 88 LEU A O 1
ATOM 690 N N . GLU A 1 89 ? 7.596 -3.606 -3.596 1.00 82.38 89 GLU A N 1
ATOM 691 C CA . GLU A 1 89 ? 7.708 -3.601 -5.049 1.00 82.38 89 G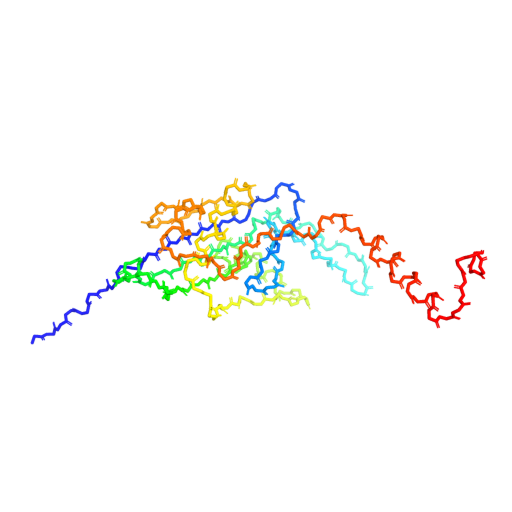LU A CA 1
ATOM 692 C C . GLU A 1 89 ? 7.336 -4.991 -5.595 1.00 82.38 89 GLU A C 1
ATOM 694 O O . GLU A 1 89 ? 7.898 -5.985 -5.122 1.00 82.38 89 GLU A O 1
ATOM 699 N N . PRO A 1 90 ? 6.455 -5.096 -6.608 1.00 81.62 90 PRO A N 1
ATOM 700 C CA . PRO A 1 90 ? 5.935 -6.382 -7.073 1.00 81.62 90 PRO A CA 1
ATOM 701 C C . PRO A 1 90 ? 7.034 -7.349 -7.507 1.00 81.62 90 PRO A C 1
ATOM 703 O O . PRO A 1 90 ? 7.020 -8.523 -7.162 1.00 81.62 90 PRO A O 1
ATOM 706 N N . LEU A 1 91 ? 8.064 -6.843 -8.190 1.00 79.06 91 LEU A N 1
ATOM 707 C CA . LEU A 1 91 ? 9.203 -7.653 -8.630 1.00 79.06 91 LEU A CA 1
ATOM 708 C C . LEU A 1 91 ? 9.999 -8.293 -7.486 1.00 79.06 91 LEU A C 1
ATOM 710 O O . LEU A 1 91 ? 10.733 -9.245 -7.722 1.00 79.06 91 LEU A O 1
ATOM 714 N N . HIS A 1 92 ? 9.878 -7.784 -6.261 1.00 81.75 92 HIS A N 1
ATOM 715 C CA . HIS A 1 92 ? 10.564 -8.331 -5.092 1.00 81.75 92 HIS A CA 1
ATOM 716 C C . HIS A 1 92 ? 9.759 -9.417 -4.373 1.00 81.75 92 HIS A C 1
ATOM 718 O O . HIS A 1 92 ? 10.250 -9.987 -3.398 1.00 81.75 92 HIS A O 1
ATOM 724 N N . LEU A 1 93 ? 8.547 -9.717 -4.839 1.00 82.69 93 LEU A N 1
ATOM 725 C CA . LEU A 1 93 ? 7.727 -10.782 -4.282 1.00 82.69 93 LEU A CA 1
ATOM 726 C C . LEU A 1 93 ? 8.207 -12.163 -4.774 1.00 82.69 93 LEU A C 1
ATOM 728 O O . LEU A 1 93 ? 8.640 -12.279 -5.928 1.00 82.69 93 LEU A O 1
ATOM 732 N N . PRO A 1 94 ? 8.133 -13.221 -3.940 1.00 83.31 94 PRO A N 1
ATOM 733 C CA . PRO A 1 94 ? 8.618 -14.559 -4.295 1.00 83.31 94 PRO A CA 1
ATOM 734 C C . PRO A 1 94 ? 8.036 -15.111 -5.602 1.00 83.31 94 PRO A C 1
ATOM 736 O O . PRO A 1 94 ? 8.753 -15.727 -6.390 1.00 83.31 94 PRO A O 1
ATOM 739 N N . GLU A 1 95 ? 6.758 -14.846 -5.873 1.00 83.19 95 GLU A N 1
ATOM 740 C CA . GLU A 1 95 ? 6.059 -15.262 -7.093 1.00 83.19 95 GLU A CA 1
ATOM 741 C C . GLU A 1 95 ? 6.641 -14.650 -8.382 1.00 83.19 95 GLU A C 1
ATOM 743 O O . GLU A 1 95 ? 6.434 -15.187 -9.473 1.00 83.19 95 GLU A O 1
ATOM 748 N N . HIS A 1 96 ? 7.417 -13.568 -8.274 1.00 83.88 96 HIS A N 1
ATOM 749 C CA . HIS A 1 96 ? 8.025 -12.861 -9.401 1.00 83.88 96 HIS A CA 1
ATOM 750 C C . HIS A 1 96 ? 9.546 -13.048 -9.502 1.00 83.88 96 HIS A C 1
ATOM 752 O O . HIS A 1 96 ? 10.177 -12.423 -10.358 1.00 83.88 96 HIS A O 1
ATOM 758 N N . ALA A 1 97 ? 10.135 -13.960 -8.716 1.00 84.56 97 ALA A N 1
ATOM 759 C CA . ALA A 1 97 ? 11.580 -14.207 -8.683 1.00 84.56 97 ALA A CA 1
ATOM 760 C C . ALA A 1 97 ? 12.187 -14.455 -10.076 1.00 84.56 97 ALA A C 1
ATOM 762 O O . ALA A 1 97 ? 13.197 -13.858 -10.431 1.00 84.56 97 ALA A O 1
ATOM 763 N N . ARG A 1 98 ? 11.523 -15.251 -10.926 1.00 81.69 98 ARG A N 1
ATOM 764 C CA . ARG A 1 98 ? 12.005 -15.528 -12.291 1.00 81.69 98 ARG A CA 1
ATOM 765 C C . ARG A 1 98 ? 12.050 -14.275 -13.173 1.00 81.69 98 ARG A C 1
ATOM 767 O O . ARG A 1 98 ? 12.970 -14.122 -13.974 1.00 81.69 98 ARG A O 1
ATOM 774 N N . THR A 1 99 ? 11.047 -13.404 -13.061 1.00 79.62 99 THR A N 1
ATOM 775 C CA . THR A 1 99 ? 10.994 -12.147 -13.821 1.00 79.62 99 THR A CA 1
ATOM 776 C C . THR A 1 99 ? 12.055 -11.180 -13.314 1.00 79.62 99 THR A C 1
ATOM 778 O O . THR A 1 99 ? 12.752 -10.568 -14.118 1.00 79.62 99 THR A O 1
ATOM 781 N N . LYS A 1 100 ? 12.227 -11.097 -11.992 1.00 81.00 100 LYS A N 1
ATOM 782 C CA . LYS A 1 100 ? 13.284 -10.315 -11.353 1.00 81.00 100 LYS A CA 1
ATOM 783 C C . LYS A 1 100 ? 14.674 -10.750 -11.823 1.00 81.00 100 LYS A C 1
ATOM 785 O O . LYS A 1 100 ? 15.405 -9.913 -12.340 1.00 81.00 100 LYS A O 1
ATOM 790 N N . ASP A 1 101 ? 14.988 -12.046 -11.755 1.00 82.25 101 ASP A N 1
ATOM 791 C CA . ASP A 1 101 ? 16.270 -12.608 -12.205 1.00 82.25 101 ASP A CA 1
ATOM 792 C C . ASP A 1 101 ? 16.571 -12.277 -13.672 1.00 82.25 101 ASP A C 1
ATOM 794 O O . ASP A 1 101 ? 17.724 -12.101 -14.062 1.00 82.25 101 ASP A O 1
ATOM 798 N N . TRP A 1 102 ? 15.538 -12.228 -14.516 1.00 77.56 102 TRP A N 1
ATOM 799 C CA . TRP A 1 102 ? 15.686 -11.847 -15.916 1.00 77.56 102 TRP A CA 1
ATOM 800 C C . TRP A 1 102 ? 15.943 -10.344 -16.072 1.00 77.56 102 TRP A C 1
ATOM 802 O O . TRP A 1 102 ? 16.838 -9.965 -16.826 1.00 77.56 102 TRP A O 1
ATOM 812 N N . ILE A 1 103 ? 15.211 -9.492 -15.343 1.00 74.12 103 ILE A N 1
ATOM 813 C CA . ILE A 1 103 ? 15.391 -8.034 -15.390 1.00 74.12 103 ILE A CA 1
ATOM 814 C C . ILE A 1 103 ? 16.763 -7.628 -14.846 1.00 74.12 103 ILE A C 1
ATOM 816 O O . ILE A 1 103 ? 17.415 -6.780 -15.441 1.00 74.12 103 ILE A O 1
ATOM 820 N N . GLU A 1 104 ? 17.243 -8.256 -13.773 1.00 78.50 104 GLU A N 1
ATOM 821 C CA . GLU A 1 104 ? 18.559 -7.967 -13.183 1.00 78.50 104 GLU A CA 1
ATOM 822 C C . GLU A 1 104 ? 19.736 -8.336 -14.103 1.00 78.50 104 GLU A C 1
ATOM 824 O O . GLU A 1 104 ? 20.846 -7.841 -13.917 1.00 78.50 104 GLU A O 1
ATOM 829 N N . ARG A 1 105 ? 19.509 -9.174 -15.125 1.00 79.12 105 ARG A N 1
ATOM 830 C CA . ARG A 1 105 ? 20.499 -9.448 -16.184 1.00 79.12 105 ARG A CA 1
ATOM 831 C C . ARG A 1 105 ? 20.554 -8.351 -17.244 1.00 79.12 105 ARG A C 1
ATOM 833 O O . ARG A 1 105 ? 21.482 -8.340 -18.052 1.00 79.12 105 ARG A O 1
ATOM 840 N N . LEU A 1 106 ? 19.569 -7.459 -17.278 1.00 71.00 106 LEU A N 1
ATOM 841 C CA . LEU A 1 106 ? 19.584 -6.289 -18.145 1.00 71.00 106 LEU A CA 1
ATOM 842 C C . LEU A 1 106 ? 20.464 -5.208 -17.504 1.00 71.00 106 LEU A C 1
ATOM 844 O O . LEU A 1 106 ? 20.549 -5.118 -16.283 1.00 71.00 106 LEU A O 1
ATOM 848 N N . PRO A 1 107 ? 21.072 -4.312 -18.296 1.00 62.75 107 PRO A N 1
ATOM 849 C CA . PRO A 1 107 ? 21.870 -3.202 -1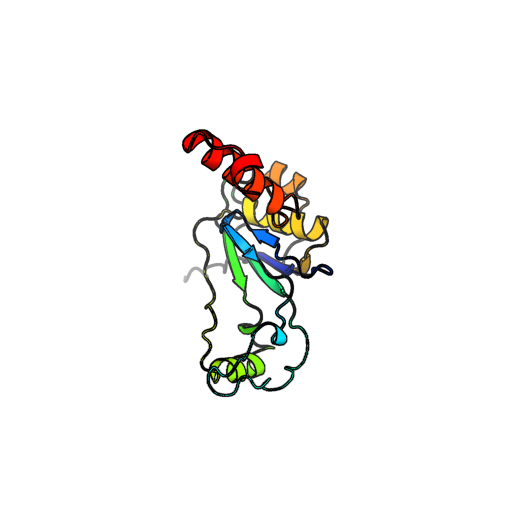7.767 1.00 62.75 107 PRO A CA 1
ATOM 850 C C . PRO A 1 107 ? 21.047 -2.139 -17.001 1.00 62.75 107 PRO A C 1
ATOM 852 O O . PRO A 1 107 ? 21.585 -1.100 -16.621 1.00 62.75 107 PRO A O 1
ATOM 855 N N . ALA A 1 108 ? 19.748 -2.368 -16.778 1.00 55.62 108 ALA A N 1
ATOM 856 C CA . ALA A 1 108 ? 18.856 -1.475 -16.050 1.00 55.62 108 ALA A CA 1
ATOM 857 C C . ALA A 1 108 ? 18.859 -1.801 -14.546 1.00 55.62 108 ALA A C 1
ATOM 859 O O . ALA A 1 108 ? 18.764 -2.959 -14.150 1.00 55.62 108 ALA A O 1
ATOM 860 N N . ARG A 1 109 ? 18.931 -0.772 -13.693 1.00 53.59 109 ARG A N 1
ATOM 861 C CA . ARG A 1 109 ? 18.844 -0.937 -12.234 1.00 53.59 109 ARG A CA 1
ATOM 862 C C . ARG A 1 109 ? 17.390 -0.876 -11.773 1.00 53.59 109 ARG A C 1
ATOM 864 O O . ARG A 1 109 ? 16.683 0.070 -12.110 1.00 53.59 109 ARG A O 1
ATOM 871 N N . LEU A 1 110 ? 16.976 -1.857 -10.974 1.00 55.78 110 LEU A N 1
ATOM 872 C CA . LEU A 1 110 ? 15.731 -1.804 -10.208 1.00 55.78 110 LEU A CA 1
ATOM 873 C C . LEU A 1 110 ? 15.975 -1.043 -8.898 1.00 55.78 110 LEU A C 1
ATOM 875 O O . LEU A 1 110 ? 16.995 -1.253 -8.241 1.00 55.78 110 LEU A O 1
ATOM 879 N N . GLU A 1 111 ? 15.055 -0.155 -8.520 1.00 54.22 111 GLU A N 1
ATOM 880 C CA . GLU A 1 111 ? 15.062 0.450 -7.184 1.00 54.22 111 GLU A CA 1
ATOM 881 C C . GLU A 1 111 ? 14.702 -0.615 -6.141 1.00 54.22 111 GLU A C 1
ATOM 883 O O . GLU A 1 111 ? 13.735 -1.357 -6.308 1.00 54.22 111 GLU A O 1
ATOM 888 N N . THR A 1 112 ? 15.489 -0.701 -5.071 1.00 54.91 112 THR A N 1
ATOM 889 C CA . THR A 1 112 ? 15.259 -1.626 -3.956 1.00 54.91 112 THR A CA 1
ATOM 890 C C . THR A 1 112 ? 14.116 -1.174 -3.049 1.00 54.91 112 THR A C 1
ATOM 892 O O . THR A 1 112 ? 13.817 0.016 -2.955 1.00 54.91 112 THR A O 1
ATOM 895 N N . GLN A 1 113 ? 13.515 -2.143 -2.347 1.00 59.06 113 GLN A N 1
ATOM 896 C CA . GLN A 1 113 ? 12.547 -1.921 -1.268 1.00 59.06 113 GLN A CA 1
ATOM 897 C C . GLN A 1 113 ? 13.033 -0.838 -0.295 1.00 59.06 113 GLN A C 1
ATOM 899 O O . GLN A 1 113 ? 14.206 -0.814 0.080 1.00 59.06 113 GLN A O 1
ATOM 904 N N . ALA A 1 114 ? 12.119 0.039 0.112 1.00 58.28 114 ALA A N 1
ATOM 905 C CA . ALA A 1 114 ? 12.373 1.053 1.123 1.00 58.28 114 ALA A CA 1
ATOM 906 C C . ALA A 1 114 ? 11.571 0.706 2.380 1.00 58.28 114 ALA A C 1
ATOM 908 O O . ALA A 1 114 ? 10.337 0.704 2.349 1.00 58.28 114 ALA A O 1
ATOM 909 N N . ASP A 1 115 ? 12.281 0.412 3.468 1.00 57.41 115 ASP A N 1
ATOM 910 C CA . ASP A 1 115 ? 11.690 0.376 4.802 1.00 57.41 115 ASP A CA 1
ATOM 911 C C . ASP A 1 115 ? 11.317 1.800 5.216 1.00 57.41 115 ASP A C 1
ATOM 913 O O . ASP A 1 115 ? 12.033 2.761 4.920 1.00 57.41 115 ASP A O 1
ATOM 917 N N . LEU A 1 116 ? 10.175 1.941 5.882 1.00 61.16 116 LEU A N 1
ATOM 918 C CA . LEU A 1 116 ? 9.614 3.245 6.205 1.00 61.16 116 LEU A CA 1
ATOM 919 C C . LEU A 1 116 ? 9.762 3.489 7.699 1.00 61.16 116 LEU A C 1
ATOM 921 O O . LEU A 1 116 ? 9.230 2.742 8.519 1.00 61.16 116 LEU A O 1
ATOM 925 N N . ALA A 1 117 ? 10.496 4.543 8.040 1.00 55.38 117 ALA A N 1
ATOM 926 C CA . ALA A 1 117 ? 10.588 5.040 9.401 1.00 55.38 117 ALA A CA 1
ATOM 927 C C . ALA A 1 117 ? 9.557 6.164 9.612 1.00 55.38 117 ALA A C 1
ATOM 929 O O . ALA A 1 117 ? 9.367 7.010 8.741 1.00 55.38 117 ALA A O 1
ATOM 930 N N . ASP A 1 118 ? 8.917 6.164 10.783 1.00 67.62 118 ASP A N 1
ATOM 931 C CA . ASP A 1 118 ? 8.186 7.291 11.390 1.00 67.62 118 ASP A CA 1
ATOM 932 C C . ASP A 1 118 ? 6.770 7.662 10.898 1.00 67.62 118 ASP A C 1
ATOM 934 O O . ASP A 1 118 ? 6.283 8.749 11.216 1.00 67.62 118 ASP A O 1
ATOM 938 N N . VAL A 1 119 ? 6.035 6.766 10.232 1.00 75.12 119 VAL A N 1
ATOM 939 C CA . VAL A 1 119 ? 4.581 6.952 10.021 1.00 75.12 119 VAL A CA 1
ATOM 940 C C . VAL A 1 119 ? 3.802 6.113 11.035 1.00 75.12 119 VAL A C 1
ATOM 942 O O . VAL A 1 119 ? 3.987 4.899 11.108 1.00 75.12 119 VAL A O 1
ATOM 945 N N . ASP A 1 120 ? 2.935 6.753 11.824 1.00 82.00 120 ASP A N 1
ATOM 946 C CA . ASP A 1 120 ? 2.129 6.071 12.840 1.00 82.00 120 ASP A CA 1
ATOM 947 C C . ASP A 1 120 ? 1.067 5.150 12.213 1.00 82.00 120 ASP A C 1
ATOM 949 O O . ASP A 1 120 ? 0.616 5.362 11.082 1.00 82.00 120 ASP A O 1
ATOM 953 N N . ALA A 1 121 ? 0.643 4.123 12.955 1.00 84.94 121 ALA A N 1
ATOM 954 C CA . ALA A 1 121 ? -0.303 3.137 12.433 1.00 84.94 121 ALA A CA 1
ATOM 955 C C . ALA A 1 121 ? -1.675 3.738 12.074 1.00 84.94 121 ALA A C 1
ATOM 957 O O . ALA A 1 121 ? -2.313 3.256 11.142 1.00 84.94 121 ALA A O 1
ATOM 958 N N . GLY A 1 122 ? -2.120 4.798 12.760 1.00 86.12 122 GLY A N 1
ATOM 959 C CA . GLY A 1 122 ? -3.387 5.470 12.466 1.00 86.12 122 GLY A CA 1
ATOM 960 C C . GLY A 1 122 ? -3.369 6.120 11.085 1.00 86.12 122 GLY A C 1
ATOM 961 O O . GLY A 1 122 ? -4.286 5.917 10.289 1.00 86.12 122 GLY A O 1
ATOM 962 N N . THR A 1 123 ? -2.279 6.812 10.751 1.00 85.38 123 THR A N 1
ATOM 963 C CA . THR A 1 123 ? -2.063 7.369 9.408 1.00 85.38 123 THR A CA 1
ATOM 964 C C . THR A 1 123 ? -2.053 6.274 8.332 1.00 85.38 123 THR A C 1
ATOM 966 O O . THR A 1 123 ? -2.684 6.438 7.285 1.00 85.38 123 THR A O 1
ATOM 969 N N . TRP A 1 124 ? -1.397 5.135 8.586 1.00 86.81 124 TRP A N 1
ATOM 970 C CA . TRP A 1 124 ? -1.414 3.997 7.658 1.00 86.81 124 TRP A CA 1
ATOM 971 C C . TRP A 1 124 ? -2.814 3.426 7.450 1.00 86.81 124 TRP A C 1
ATOM 973 O O . TRP A 1 124 ? -3.256 3.300 6.309 1.00 86.81 124 TRP A O 1
ATOM 983 N N . LEU A 1 125 ? -3.517 3.112 8.540 1.00 89.06 125 LEU A N 1
ATOM 984 C CA . LEU A 1 125 ? -4.866 2.552 8.499 1.00 89.06 125 LEU A CA 1
ATOM 985 C C . LEU A 1 125 ? -5.832 3.477 7.771 1.00 89.06 125 LEU A C 1
ATOM 987 O O . LEU A 1 125 ? -6.596 3.013 6.929 1.00 89.06 125 LEU A O 1
ATOM 991 N N . PHE A 1 126 ? -5.766 4.781 8.052 1.00 89.06 126 PHE A N 1
ATOM 992 C CA . PHE A 1 126 ? -6.611 5.776 7.400 1.00 89.06 126 PHE A CA 1
ATOM 993 C C . PHE A 1 126 ? -6.422 5.738 5.885 1.00 89.06 126 PHE A C 1
ATOM 995 O O . PHE A 1 126 ? -7.388 5.705 5.122 1.00 89.06 126 PHE A O 1
ATOM 1002 N N . TRP A 1 127 ? -5.165 5.718 5.447 1.00 87.06 127 TRP A N 1
ATOM 1003 C CA . TRP A 1 127 ? -4.837 5.754 4.034 1.00 87.06 127 TRP A CA 1
ATOM 1004 C C . TRP A 1 127 ? -5.199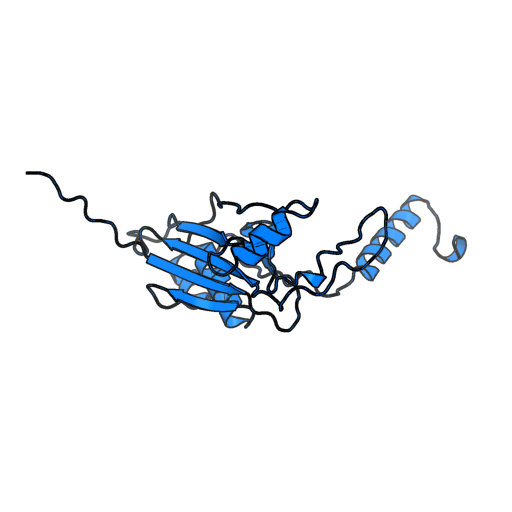 4.448 3.319 1.00 87.06 127 TRP A C 1
ATOM 1006 O O . TRP A 1 127 ? -5.801 4.483 2.249 1.00 87.06 127 TRP A O 1
ATOM 1016 N N . MET A 1 128 ? -4.910 3.299 3.934 1.00 89.94 128 MET A N 1
ATOM 1017 C CA . MET A 1 128 ? -5.304 1.989 3.406 1.00 89.94 128 MET A CA 1
ATOM 1018 C C . MET A 1 128 ? -6.830 1.864 3.302 1.00 89.94 128 MET A C 1
ATOM 1020 O O . MET A 1 128 ? -7.329 1.397 2.281 1.00 89.94 128 MET A O 1
ATOM 1024 N N . ALA A 1 129 ? -7.572 2.334 4.310 1.00 90.94 129 ALA A N 1
ATOM 1025 C CA . ALA A 1 129 ? -9.034 2.362 4.291 1.00 90.94 129 ALA A CA 1
ATOM 1026 C C . ALA A 1 129 ? -9.571 3.228 3.148 1.00 90.94 129 ALA A C 1
ATOM 1028 O O . ALA A 1 129 ? -10.427 2.782 2.389 1.00 90.94 129 ALA A O 1
ATOM 1029 N N . ARG A 1 130 ? -9.017 4.433 2.968 1.00 89.62 130 ARG A N 1
ATOM 1030 C CA . ARG A 1 130 ? -9.402 5.334 1.876 1.00 89.62 130 ARG A CA 1
ATOM 1031 C C . ARG A 1 130 ? -9.081 4.759 0.493 1.00 89.62 130 ARG A C 1
ATOM 1033 O O . ARG A 1 130 ? -9.915 4.868 -0.393 1.00 89.62 130 ARG A O 1
ATOM 1040 N N . LEU A 1 131 ? -7.930 4.106 0.307 1.00 87.56 131 LEU A N 1
ATOM 1041 C CA . LEU A 1 131 ? -7.602 3.438 -0.959 1.00 87.56 131 LEU A CA 1
ATOM 1042 C C . LEU A 1 131 ? -8.623 2.363 -1.340 1.00 87.56 131 LEU A C 1
ATOM 1044 O O . LEU A 1 131 ? -8.993 2.251 -2.507 1.00 87.56 131 LEU A O 1
ATOM 1048 N N . VAL A 1 132 ? -9.025 1.548 -0.363 1.00 90.00 132 VAL A N 1
ATOM 1049 C CA . VAL A 1 132 ? -10.001 0.475 -0.573 1.00 90.00 132 VAL A CA 1
ATOM 1050 C C . VAL A 1 132 ? -11.387 1.064 -0.839 1.00 90.00 132 VAL A C 1
ATOM 1052 O O . VAL A 1 132 ? -12.062 0.622 -1.765 1.00 90.00 132 VAL A O 1
ATOM 1055 N N . GLU A 1 133 ? -11.791 2.089 -0.085 1.00 89.62 133 GLU A N 1
ATOM 1056 C CA . GLU A 1 133 ? -13.063 2.801 -0.276 1.00 89.62 133 GLU A CA 1
ATOM 1057 C C . GLU A 1 133 ? -13.156 3.475 -1.654 1.00 89.62 133 GLU A C 1
ATOM 1059 O O . GLU A 1 133 ? -14.187 3.378 -2.315 1.00 89.62 133 GLU A O 1
ATOM 1064 N N . ASP A 1 134 ? -12.065 4.090 -2.121 1.00 85.44 134 ASP A N 1
ATOM 1065 C CA . ASP A 1 134 ? -11.976 4.737 -3.437 1.00 85.44 134 ASP A CA 1
ATOM 1066 C C . ASP A 1 134 ? -11.817 3.724 -4.595 1.00 85.44 134 ASP A C 1
ATOM 1068 O O . ASP A 1 134 ? -11.736 4.118 -5.759 1.00 85.44 134 ASP A O 1
ATOM 1072 N N . GLY A 1 135 ? -11.750 2.418 -4.302 1.00 86.50 135 GLY A N 1
ATOM 1073 C CA . GLY A 1 135 ? -11.600 1.354 -5.300 1.00 86.50 135 GLY A CA 1
ATOM 1074 C C . GLY A 1 135 ? -10.210 1.264 -5.942 1.00 86.50 135 GLY A C 1
ATOM 1075 O O . GLY A 1 135 ? -10.047 0.568 -6.941 1.00 86.50 135 GLY A O 1
ATOM 1076 N N . LEU A 1 136 ? -9.209 1.944 -5.374 1.00 84.69 136 LEU A N 1
ATOM 1077 C CA . LEU A 1 136 ? -7.827 1.999 -5.873 1.00 84.69 136 LEU A CA 1
ATOM 1078 C C . LEU A 1 136 ? -6.955 0.845 -5.364 1.00 84.69 136 LEU A C 1
ATOM 1080 O O . LEU A 1 136 ? -5.835 0.646 -5.843 1.00 84.69 136 LEU A O 1
ATOM 1084 N N . ALA A 1 137 ? -7.432 0.111 -4.361 1.00 88.62 137 ALA A N 1
ATOM 1085 C CA . ALA A 1 137 ? -6.754 -1.045 -3.802 1.00 88.62 137 ALA A CA 1
ATOM 1086 C C . ALA A 1 137 ? -7.744 -2.133 -3.394 1.00 88.62 137 ALA A C 1
ATOM 1088 O O . ALA A 1 137 ? -8.914 -1.869 -3.116 1.00 88.62 137 ALA A O 1
ATOM 1089 N N . VAL A 1 138 ? -7.247 -3.362 -3.309 1.00 90.69 138 VAL A N 1
ATOM 1090 C CA . VAL A 1 138 ? -7.987 -4.507 -2.781 1.00 90.69 138 VAL A CA 1
ATOM 1091 C C . VAL A 1 138 ? -7.284 -5.061 -1.541 1.00 90.69 138 VAL A C 1
ATOM 1093 O O . VAL A 1 138 ? -6.053 -5.160 -1.535 1.00 90.69 138 VAL A O 1
ATOM 1096 N N . PRO A 1 139 ? -8.022 -5.436 -0.483 1.00 92.19 139 PRO A N 1
ATOM 1097 C CA . PRO A 1 139 ? -7.453 -6.195 0.624 1.00 92.19 139 PRO A CA 1
ATOM 1098 C C . PRO A 1 139 ? -6.926 -7.545 0.129 1.00 92.19 139 PRO A C 1
ATOM 1100 O O . PRO A 1 139 ? -7.634 -8.257 -0.584 1.00 92.19 139 PRO A O 1
ATOM 1103 N N . LEU A 1 140 ? -5.701 -7.903 0.516 1.00 89.75 140 LEU A N 1
ATOM 1104 C CA . LEU A 1 140 ? -5.115 -9.210 0.200 1.00 89.75 140 LEU A CA 1
ATOM 1105 C C . LEU A 1 140 ? -5.089 -10.149 1.401 1.00 89.75 140 LEU A C 1
ATOM 1107 O O . LEU A 1 140 ? -5.408 -11.328 1.271 1.00 89.75 140 LEU A O 1
ATOM 1111 N N . ALA A 1 141 ? -4.659 -9.642 2.555 1.00 88.69 141 ALA A N 1
ATOM 1112 C CA . ALA A 1 141 ? -4.508 -10.430 3.768 1.00 88.69 141 ALA A CA 1
ATOM 1113 C C . ALA A 1 141 ? -4.615 -9.525 4.993 1.00 88.69 141 ALA A C 1
ATOM 1115 O O . ALA A 1 141 ? -4.101 -8.406 4.987 1.00 88.69 141 ALA A O 1
ATOM 1116 N N . SER A 1 142 ? -5.253 -10.010 6.052 1.00 89.81 142 SER A N 1
ATOM 1117 C CA . SER A 1 142 ? -5.340 -9.277 7.307 1.00 89.81 142 SER A CA 1
ATOM 1118 C C . SER A 1 142 ? -5.564 -10.204 8.495 1.00 89.81 142 SER A C 1
ATOM 1120 O O . SER A 1 142 ? -6.102 -11.302 8.349 1.00 89.81 142 SER A O 1
ATOM 1122 N N . SER A 1 143 ? -5.155 -9.755 9.682 1.00 89.00 143 SER A N 1
ATOM 1123 C CA . SER A 1 143 ? -5.545 -10.370 10.959 1.00 89.00 143 SER A CA 1
ATOM 1124 C C . SER A 1 143 ? -6.759 -9.691 11.603 1.00 89.00 143 SER A C 1
ATOM 1126 O O . SER A 1 143 ? -7.261 -10.175 12.611 1.00 89.00 143 SER A O 1
ATOM 1128 N N . PHE A 1 144 ? -7.221 -8.575 11.036 1.00 87.12 144 PHE A N 1
ATOM 1129 C CA . PHE A 1 144 ? -8.366 -7.792 11.501 1.00 87.12 144 PHE A CA 1
ATOM 1130 C C . PHE A 1 144 ? -9.139 -7.198 10.314 1.00 87.12 144 PHE A C 1
ATOM 1132 O O . PHE A 1 144 ? -8.642 -7.148 9.185 1.00 87.12 144 PHE A O 1
ATOM 1139 N N . GLU A 1 145 ? -10.370 -6.752 10.555 1.00 88.62 145 GLU A N 1
ATOM 1140 C CA . GLU A 1 145 ? -11.164 -6.037 9.552 1.00 88.62 145 GLU A CA 1
ATOM 1141 C C . GLU A 1 145 ? -10.690 -4.589 9.422 1.00 88.62 145 GLU A C 1
ATOM 1143 O O . GLU A 1 145 ? -10.501 -3.904 10.427 1.00 88.62 145 GLU A O 1
ATOM 1148 N N . LEU A 1 146 ? -10.520 -4.105 8.189 1.00 89.50 146 LEU A N 1
ATOM 1149 C CA . LEU A 1 146 ? -10.095 -2.727 7.953 1.00 89.50 146 LEU A CA 1
ATOM 1150 C C . LEU A 1 146 ? -11.170 -1.760 8.476 1.00 89.50 146 LEU A C 1
ATOM 1152 O O . LEU A 1 146 ? -12.286 -1.771 7.950 1.00 89.50 146 LEU A O 1
ATOM 1156 N N . PRO A 1 147 ? -10.872 -0.914 9.477 1.00 90.56 147 PRO A N 1
ATOM 1157 C CA . PRO A 1 147 ? -11.818 0.100 9.928 1.00 90.56 147 PRO A CA 1
ATOM 1158 C C . PRO A 1 147 ? -12.105 1.119 8.819 1.00 90.56 147 PRO A C 1
ATOM 1160 O O . PRO A 1 147 ? -11.250 1.399 7.978 1.00 90.56 147 PRO A O 1
ATOM 1163 N N . SER A 1 148 ? -13.293 1.729 8.848 1.00 91.94 148 SER A N 1
ATOM 1164 C CA . SER A 1 148 ? -13.599 2.851 7.953 1.00 91.94 148 SER A CA 1
ATOM 1165 C C . SER A 1 148 ? -12.692 4.053 8.257 1.00 91.94 148 SER A C 1
ATOM 1167 O O . SER A 1 148 ? -12.259 4.216 9.403 1.00 91.94 148 SER A O 1
ATOM 1169 N N . PRO A 1 149 ? -12.444 4.957 7.293 1.00 90.56 149 PRO A N 1
ATOM 1170 C CA . PRO A 1 149 ? -11.629 6.148 7.539 1.00 90.56 149 PRO A CA 1
ATOM 1171 C C . PRO A 1 149 ? -12.138 6.995 8.711 1.00 90.56 149 PRO A C 1
ATOM 1173 O O . PRO A 1 149 ? -11.340 7.545 9.468 1.00 90.56 149 PRO A O 1
ATOM 1176 N N . GLN A 1 150 ? -13.461 7.065 8.899 1.00 89.75 150 GLN A N 1
ATOM 1177 C CA . GLN A 1 150 ? -14.057 7.758 10.039 1.00 89.75 150 GLN A CA 1
ATOM 1178 C C . GLN A 1 150 ? -13.771 7.032 11.359 1.00 89.75 150 GLN A C 1
ATOM 1180 O O . GLN A 1 150 ? -13.348 7.673 12.312 1.00 89.75 150 GLN A O 1
ATOM 1185 N N . ALA A 1 151 ? -13.902 5.703 11.405 1.00 89.25 151 ALA A N 1
ATOM 1186 C CA . ALA A 1 151 ? -13.586 4.929 12.606 1.00 89.25 151 ALA A CA 1
ATOM 1187 C C . ALA A 1 151 ? -12.098 5.033 12.993 1.00 89.25 151 ALA A C 1
ATOM 1189 O O . ALA A 1 151 ? -11.766 5.072 14.177 1.00 89.25 151 ALA A O 1
ATOM 1190 N N . VAL A 1 152 ? -11.198 5.126 12.005 1.00 87.69 152 VAL A N 1
ATOM 1191 C CA . VAL A 1 152 ? -9.773 5.404 12.248 1.00 87.69 152 VAL A CA 1
ATOM 1192 C C . VAL A 1 152 ? -9.595 6.785 12.884 1.00 87.69 152 VAL A C 1
ATOM 1194 O O . VAL A 1 152 ? -8.891 6.894 13.885 1.00 87.69 152 VAL A O 1
ATOM 1197 N N . LYS A 1 153 ? -10.261 7.823 12.359 1.00 87.75 153 LYS A N 1
ATOM 1198 C CA . LYS A 1 153 ? -10.216 9.182 12.927 1.00 87.75 153 LYS A CA 1
ATOM 1199 C C . LYS A 1 153 ? -10.761 9.246 14.348 1.00 87.75 153 LYS A C 1
ATOM 1201 O O . LYS A 1 153 ? -10.139 9.852 15.214 1.00 87.75 153 LYS A O 1
ATOM 1206 N N . ASP A 1 154 ? -11.895 8.598 14.593 1.00 87.56 154 ASP A N 1
ATOM 1207 C CA . ASP A 1 154 ? -12.534 8.579 15.909 1.00 87.56 154 ASP A CA 1
ATOM 1208 C C . ASP A 1 154 ? -11.631 7.906 16.956 1.00 87.56 154 ASP A C 1
ATOM 1210 O O . ASP A 1 154 ? -11.608 8.314 18.117 1.00 87.56 154 ASP A O 1
ATOM 1214 N N . ARG A 1 155 ? -10.855 6.896 16.540 1.00 83.81 155 ARG A N 1
ATOM 1215 C CA . ARG A 1 155 ? -9.962 6.131 17.419 1.00 83.81 155 ARG A CA 1
ATOM 1216 C C . ARG A 1 155 ? -8.590 6.778 17.623 1.00 83.81 155 ARG A C 1
ATOM 1218 O O . ARG A 1 155 ? -8.089 6.783 18.744 1.00 83.81 155 ARG A O 1
ATOM 1225 N N . PHE A 1 156 ? -7.966 7.285 16.561 1.00 83.31 156 PHE A N 1
ATOM 1226 C CA . PHE A 1 156 ? -6.566 7.738 16.576 1.00 83.31 156 PHE A CA 1
ATOM 1227 C C . PHE A 1 156 ? -6.397 9.257 16.449 1.00 83.31 156 PHE A C 1
ATOM 1229 O O . PHE A 1 156 ? -5.284 9.762 16.597 1.00 83.31 156 PHE A O 1
ATOM 1236 N N . GLY A 1 157 ? -7.484 9.993 16.217 1.00 84.50 157 GLY A N 1
ATOM 1237 C CA . GLY A 1 157 ? -7.459 11.416 15.892 1.00 84.50 157 GLY A CA 1
ATOM 1238 C C . GLY A 1 157 ? -7.227 11.677 14.402 1.00 84.50 157 GLY A C 1
ATOM 1239 O O . GLY A 1 157 ? -7.254 10.772 13.569 1.00 84.50 157 GLY A O 1
ATOM 1240 N N . GLU A 1 158 ? -7.019 12.946 14.047 1.00 82.69 158 GLU A N 1
ATOM 1241 C CA . GLU A 1 158 ? -6.746 13.314 12.656 1.00 82.69 158 GLU A CA 1
ATOM 1242 C C . GLU A 1 158 ? -5.393 12.734 12.197 1.00 82.69 158 GLU A C 1
ATOM 1244 O O . GLU A 1 158 ? -4.379 12.951 12.871 1.00 82.69 158 GLU A O 1
ATOM 1249 N N . PRO A 1 159 ? -5.348 12.011 11.059 1.00 80.44 159 PRO A N 1
ATOM 1250 C CA . PRO A 1 159 ? -4.106 11.465 10.530 1.00 80.44 159 PRO A CA 1
ATOM 1251 C C . PRO A 1 159 ? -3.153 12.602 10.160 1.00 80.44 159 PRO A C 1
ATOM 1253 O O . PRO A 1 159 ? -3.576 13.662 9.691 1.00 80.44 159 PRO A O 1
ATOM 1256 N N . ILE A 1 160 ? -1.846 12.361 10.298 1.00 73.06 160 ILE A N 1
ATOM 1257 C CA . ILE A 1 160 ? -0.815 13.356 9.948 1.00 73.06 160 ILE A CA 1
ATOM 1258 C C . ILE A 1 160 ? -0.921 13.731 8.460 1.00 73.06 160 ILE A C 1
ATOM 1260 O O . ILE A 1 160 ? -0.674 14.874 8.073 1.00 73.06 160 ILE A O 1
ATOM 1264 N N . TYR A 1 161 ? -1.348 12.771 7.635 1.00 70.25 161 TYR A N 1
ATOM 1265 C CA . TYR A 1 161 ? -1.583 12.938 6.208 1.00 70.25 161 TYR A CA 1
ATOM 1266 C C . TYR A 1 161 ? -2.979 12.416 5.845 1.00 70.25 161 TYR A C 1
ATOM 1268 O O . TYR A 1 161 ? -3.222 11.212 5.859 1.00 70.25 161 TYR A O 1
ATOM 1276 N N . SER A 1 162 ? -3.900 13.322 5.510 1.00 65.50 162 SER A N 1
ATOM 1277 C CA . SER A 1 162 ? -5.300 12.995 5.186 1.00 65.50 162 SER A CA 1
ATOM 1278 C C . SER A 1 162 ? -5.622 13.002 3.687 1.00 65.50 162 SER A C 1
ATOM 1280 O O . SER A 1 162 ? -6.668 12.501 3.279 1.00 65.50 162 SER A O 1
ATOM 1282 N N . GLY A 1 163 ? -4.744 13.556 2.846 1.00 62.88 163 GLY A N 1
ATOM 1283 C CA . GLY A 1 163 ? -4.945 13.572 1.398 1.00 62.88 163 GLY A CA 1
ATOM 1284 C C . GLY A 1 163 ? -4.592 12.228 0.761 1.00 62.88 163 GLY A C 1
ATOM 1285 O O . GLY A 1 163 ? -3.467 11.759 0.906 1.00 62.88 163 GLY A O 1
ATOM 1286 N N . ILE A 1 164 ? -5.506 11.633 -0.006 1.00 58.12 164 ILE A N 1
ATOM 1287 C CA . ILE A 1 164 ? -5.106 10.759 -1.113 1.00 58.12 164 ILE A CA 1
ATOM 1288 C C . ILE A 1 164 ? -4.945 11.676 -2.310 1.00 58.12 164 ILE A C 1
ATOM 1290 O O . ILE A 1 164 ? -5.924 12.160 -2.873 1.00 58.12 164 ILE A O 1
ATOM 1294 N N . GLY A 1 165 ? -3.700 11.974 -2.665 1.00 53.12 165 GLY A N 1
ATOM 1295 C CA . GLY A 1 165 ? -3.459 12.639 -3.929 1.00 53.12 165 GLY A CA 1
ATOM 1296 C C . GLY A 1 165 ? -3.770 11.634 -5.027 1.00 53.12 165 GLY A C 1
ATOM 1297 O O . GLY A 1 165 ? -2.979 10.723 -5.278 1.00 53.12 165 GLY A O 1
ATOM 1298 N N . GLN A 1 166 ? -4.878 11.821 -5.743 1.00 45.25 166 GLN A N 1
ATOM 1299 C CA . GLN A 1 166 ? -4.769 11.543 -7.167 1.00 45.25 166 GLN A CA 1
ATOM 1300 C C . GLN A 1 166 ? -3.539 12.331 -7.656 1.00 45.25 166 GLN A C 1
ATOM 1302 O O . GLN A 1 166 ? -3.336 13.458 -7.177 1.00 45.25 166 GLN A O 1
ATOM 1307 N N . PRO A 1 167 ? -2.687 11.765 -8.541 1.00 40.06 167 PRO A N 1
ATOM 1308 C CA . PRO A 1 167 ? -1.701 12.589 -9.238 1.00 40.06 167 PRO A CA 1
ATOM 1309 C C . PRO A 1 167 ? -2.490 13.803 -9.692 1.00 40.06 167 PRO A C 1
ATOM 1311 O O . PRO A 1 167 ? -3.593 13.548 -10.194 1.00 40.06 167 PRO A O 1
ATOM 1314 N N . PRO A 1 168 ? -2.026 15.047 -9.428 1.00 38.22 168 PRO A N 1
ATOM 1315 C CA . PRO A 1 168 ? -2.815 16.239 -9.704 1.00 38.22 168 PRO A CA 1
ATOM 1316 C C . PRO A 1 168 ? -3.490 15.971 -11.026 1.00 38.22 168 PRO A C 1
ATOM 1318 O O . PRO A 1 168 ? -2.780 15.634 -11.990 1.00 38.22 168 PRO A O 1
ATOM 1321 N N . GLU A 1 169 ? -4.835 15.903 -11.003 1.00 40.47 169 GLU A N 1
ATOM 1322 C CA . GLU A 1 169 ? -5.602 15.556 -12.191 1.00 40.47 169 GLU A CA 1
ATOM 1323 C C . GLU A 1 169 ? -5.000 16.377 -13.326 1.00 40.47 169 GLU A C 1
ATOM 1325 O O . GLU A 1 169 ? -4.363 17.405 -13.106 1.00 40.47 169 GLU A O 1
ATOM 1330 N N . LYS A 1 170 ? -5.201 15.994 -14.574 1.00 41.81 170 LYS A N 1
ATOM 1331 C CA . LYS A 1 170 ? -4.766 16.807 -15.716 1.00 41.81 170 LYS A CA 1
ATOM 1332 C C . LYS A 1 170 ? -5.247 18.290 -15.689 1.00 41.81 170 LYS A C 1
ATOM 1334 O O . LYS A 1 170 ? -5.070 18.961 -16.694 1.00 41.81 170 LYS A O 1
ATOM 1339 N N . ILE A 1 171 ? -5.842 18.804 -14.606 1.00 42.91 171 ILE A N 1
ATOM 1340 C CA . ILE A 1 171 ? -5.604 20.114 -13.966 1.00 42.91 171 ILE A CA 1
ATOM 1341 C C . ILE A 1 171 ? -4.104 20.380 -13.664 1.00 42.91 171 ILE A C 1
ATOM 1343 O O . ILE A 1 171 ? -3.583 20.134 -12.585 1.00 42.91 171 ILE A O 1
ATOM 1347 N N . LYS A 1 172 ? -3.271 20.983 -14.494 1.00 50.25 172 LYS A N 1
ATOM 1348 C CA . LYS A 1 172 ? -3.291 21.439 -15.875 1.00 50.25 172 LYS A CA 1
ATOM 1349 C C . LYS A 1 172 ? -1.814 21.796 -16.052 1.00 50.25 172 LYS A C 1
ATOM 1351 O O . LYS A 1 172 ? -1.400 22.897 -15.719 1.00 50.25 172 LYS A O 1
ATOM 1356 N N . ARG A 1 173 ? -0.962 20.854 -16.495 1.00 53.31 173 ARG A N 1
ATOM 1357 C CA . ARG A 1 173 ? 0.450 21.175 -16.835 1.00 53.31 173 ARG A CA 1
ATOM 1358 C C . ARG A 1 173 ? 0.514 22.398 -17.751 1.00 53.31 173 ARG A C 1
ATOM 1360 O O . ARG A 1 173 ? 1.441 23.184 -17.640 1.00 53.31 173 ARG A O 1
ATOM 1367 N N . ARG A 1 174 ? -0.510 22.542 -18.599 1.00 54.47 174 ARG A N 1
ATOM 1368 C CA . ARG A 1 174 ? -0.773 23.719 -19.416 1.00 54.47 174 ARG A CA 1
ATOM 1369 C C . ARG A 1 174 ? -1.044 24.968 -18.572 1.00 54.47 174 ARG A C 1
ATOM 1371 O O . ARG A 1 174 ? -0.268 25.881 -18.701 1.00 54.47 174 ARG A O 1
ATOM 1378 N N . GLU A 1 175 ? -1.974 24.981 -17.614 1.00 64.06 175 GLU A N 1
ATOM 1379 C CA . GLU A 1 175 ? -2.158 26.155 -16.726 1.00 64.06 175 GLU A CA 1
ATOM 1380 C C . GLU A 1 175 ? -0.945 26.479 -15.866 1.00 64.06 175 GLU A C 1
ATOM 1382 O O . GLU A 1 175 ? -0.670 27.647 -15.630 1.00 64.06 175 GLU A O 1
ATOM 1387 N N . LEU A 1 176 ? -0.223 25.479 -15.361 1.00 65.38 176 LEU A N 1
ATOM 1388 C CA . LEU A 1 176 ? 0.985 25.752 -14.588 1.00 65.38 176 LEU A CA 1
ATOM 1389 C C . LEU A 1 176 ? 2.072 26.358 -15.490 1.00 65.38 176 LEU A C 1
ATOM 1391 O O . LEU A 1 176 ? 2.759 27.286 -15.075 1.00 65.38 176 LEU A O 1
ATOM 1395 N N . ALA A 1 177 ? 2.203 25.854 -16.722 1.00 70.44 177 ALA A N 1
ATOM 1396 C CA . ALA A 1 177 ? 3.092 26.414 -17.733 1.00 70.44 177 ALA A CA 1
ATOM 1397 C C . ALA A 1 177 ? 2.642 27.810 -18.186 1.00 70.44 177 ALA A C 1
ATOM 1399 O O . ALA A 1 177 ? 3.487 28.687 -18.302 1.00 70.44 177 ALA A O 1
ATOM 1400 N N . ASP A 1 178 ? 1.340 28.035 -18.361 1.00 78.56 178 ASP A N 1
ATOM 1401 C CA . ASP A 1 178 ? 0.747 29.311 -18.762 1.00 78.56 178 ASP A CA 1
ATOM 1402 C C . ASP A 1 178 ? 0.975 30.359 -17.660 1.00 78.56 178 ASP A C 1
ATOM 1404 O O . ASP A 1 178 ? 1.472 31.443 -17.942 1.00 78.56 178 ASP A O 1
ATOM 1408 N N . ARG A 1 179 ? 0.770 30.010 -16.380 1.00 77.88 179 ARG A N 1
ATOM 1409 C CA . ARG A 1 179 ? 1.053 30.904 -15.238 1.00 77.88 179 ARG A CA 1
ATOM 1410 C C . ARG A 1 179 ? 2.545 31.182 -15.051 1.00 77.88 179 ARG A C 1
ATOM 1412 O O . ARG A 1 179 ? 2.921 32.280 -14.646 1.00 77.88 179 ARG A O 1
ATOM 1419 N N . LEU A 1 180 ? 3.408 30.199 -15.319 1.00 77.19 180 LEU A N 1
ATOM 1420 C CA . LEU A 1 180 ? 4.863 30.397 -15.300 1.00 77.19 180 LEU A CA 1
ATOM 1421 C C . LEU A 1 180 ? 5.325 31.290 -16.455 1.00 77.19 180 LEU A C 1
ATOM 1423 O O . LEU A 1 180 ? 6.209 32.122 -16.259 1.00 77.19 180 LEU A O 1
ATOM 1427 N N . LEU A 1 181 ? 4.729 31.125 -17.636 1.00 79.19 181 LEU A N 1
ATOM 1428 C CA . LEU A 1 181 ? 5.003 31.938 -18.812 1.00 79.19 181 LEU A CA 1
ATOM 1429 C C . LEU A 1 181 ? 4.546 33.384 -18.590 1.00 79.19 181 LEU A C 1
ATOM 1431 O O . LEU A 1 181 ? 5.344 34.292 -18.790 1.00 79.19 181 LEU A O 1
ATOM 1435 N N . GLU A 1 182 ? 3.331 33.601 -18.084 1.00 81.50 182 GLU A N 1
ATOM 1436 C CA . GLU A 1 182 ? 2.820 34.930 -17.713 1.00 81.50 182 GLU A CA 1
ATOM 1437 C C . GLU A 1 182 ? 3.746 35.641 -16.715 1.00 81.50 182 GLU A C 1
ATOM 1439 O O . GLU A 1 182 ? 4.148 36.780 -16.947 1.00 81.50 182 GLU A O 1
ATOM 1444 N N . ALA A 1 183 ? 4.176 34.954 -15.651 1.00 79.12 183 ALA A N 1
ATOM 1445 C CA . ALA A 1 183 ? 5.073 35.533 -14.648 1.00 79.12 183 ALA A CA 1
ATOM 1446 C C . ALA A 1 183 ? 6.483 35.846 -15.192 1.00 79.12 183 ALA A C 1
ATOM 1448 O O . ALA A 1 183 ? 7.151 36.772 -14.721 1.00 79.12 183 ALA A O 1
ATOM 1449 N N . LEU A 1 184 ? 6.971 35.064 -16.161 1.00 78.50 184 LEU A N 1
ATOM 1450 C CA . LEU A 1 184 ? 8.246 35.325 -16.835 1.00 78.50 184 LEU A CA 1
ATOM 1451 C C . LEU A 1 184 ? 8.152 36.539 -17.762 1.00 78.50 184 LEU A C 1
ATOM 1453 O O . LEU A 1 184 ? 9.065 37.361 -17.772 1.00 78.50 184 LEU A O 1
ATOM 1457 N N . LEU A 1 185 ? 7.051 36.667 -18.497 1.00 83.12 185 LEU A N 1
ATOM 1458 C CA . LEU A 1 185 ? 6.800 37.790 -19.397 1.00 83.12 185 LEU A CA 1
ATOM 1459 C C . LEU A 1 185 ? 6.640 39.105 -18.638 1.00 83.12 185 LEU A C 1
ATOM 1461 O O . LEU A 1 185 ? 7.278 40.092 -18.996 1.00 83.12 185 LEU A O 1
ATOM 1465 N N . GLU A 1 186 ? 5.915 39.086 -17.517 1.00 85.12 186 GLU A N 1
ATOM 1466 C CA . GLU A 1 186 ? 5.790 40.237 -16.618 1.00 85.12 186 GLU A CA 1
ATOM 1467 C C . GLU A 1 186 ? 7.161 40.711 -16.106 1.00 85.12 186 GLU A C 1
ATOM 1469 O O . GLU A 1 186 ? 7.461 41.904 -16.122 1.00 85.12 186 GLU A O 1
ATOM 1474 N N . LYS A 1 187 ? 8.046 39.781 -15.720 1.00 86.25 187 LYS A N 1
ATOM 1475 C CA . LYS A 1 187 ? 9.410 40.117 -15.275 1.00 86.25 187 LYS A CA 1
ATOM 1476 C C . LYS A 1 187 ? 10.308 40.655 -16.382 1.00 86.25 187 LYS A C 1
ATOM 1478 O O . LYS A 1 187 ? 11.221 41.425 -16.092 1.00 86.25 187 LYS A O 1
ATOM 1483 N N . LEU A 1 188 ? 10.095 40.213 -17.616 1.00 85.81 188 LEU A N 1
ATOM 1484 C CA . LEU A 1 188 ? 10.865 40.652 -18.777 1.00 85.81 188 LEU A CA 1
ATOM 1485 C C . LEU A 1 188 ? 10.292 41.927 -19.411 1.00 85.81 188 LEU A C 1
ATOM 1487 O O . LEU A 1 188 ? 10.925 42.480 -20.306 1.00 85.81 188 LEU A O 1
ATOM 1491 N N . GLY A 1 189 ? 9.135 42.408 -18.938 1.00 90.50 189 GLY A N 1
ATOM 1492 C CA . GLY A 1 189 ? 8.427 43.544 -19.527 1.00 90.50 189 GLY A CA 1
ATOM 1493 C C . GLY A 1 189 ? 7.943 43.270 -20.951 1.00 90.50 189 GLY A C 1
ATOM 1494 O O . GLY A 1 189 ? 7.796 44.214 -21.720 1.00 90.50 189 GLY A O 1
ATOM 1495 N N . ALA A 1 190 ? 7.749 41.997 -21.299 1.00 75.75 190 ALA A N 1
ATOM 1496 C CA . ALA A 1 190 ? 7.375 41.548 -22.633 1.00 75.75 190 ALA A CA 1
ATOM 1497 C C . ALA A 1 190 ? 5.929 41.042 -22.647 1.00 75.75 190 ALA A C 1
ATOM 1499 O O . ALA A 1 190 ? 5.408 40.597 -21.622 1.00 75.75 190 ALA A O 1
ATOM 1500 N N . SER A 1 191 ? 5.281 41.073 -23.808 1.00 79.50 191 SER A N 1
ATOM 1501 C CA . SER A 1 191 ? 3.944 40.499 -23.999 1.00 79.50 191 SER A CA 1
ATOM 1502 C C . SER A 1 191 ? 3.976 39.255 -24.890 1.00 79.50 191 SER A C 1
ATOM 1504 O O . SER A 1 191 ? 4.882 39.063 -25.698 1.00 79.50 191 SER A O 1
ATOM 1506 N N . LEU A 1 192 ? 2.960 38.395 -24.761 1.00 67.12 192 LEU A N 1
ATOM 1507 C CA . LEU A 1 192 ? 2.795 37.206 -25.612 1.00 67.12 192 LEU A CA 1
ATOM 1508 C C . LEU A 1 192 ? 2.708 37.552 -27.112 1.00 67.12 192 LEU A C 1
ATOM 1510 O O . LEU A 1 192 ? 3.096 36.730 -27.935 1.00 67.12 192 LEU A O 1
ATOM 1514 N N . GLU A 1 193 ? 2.242 38.756 -27.462 1.00 71.44 193 GLU A N 1
ATOM 1515 C CA . GLU A 1 193 ? 2.134 39.243 -28.847 1.00 71.44 193 GLU A CA 1
ATOM 1516 C C . GLU A 1 193 ? 3.495 39.599 -29.468 1.00 71.44 193 GLU A C 1
ATOM 1518 O O . GLU A 1 193 ? 3.625 39.599 -30.686 1.00 71.44 193 GLU A O 1
ATOM 1523 N N . GLU A 1 194 ? 4.523 39.856 -28.654 1.00 65.81 194 GLU A N 1
ATOM 1524 C CA . GLU A 1 194 ? 5.886 40.156 -29.127 1.00 65.81 194 GLU A CA 1
ATOM 1525 C C . GLU A 1 194 ? 6.705 38.889 -29.432 1.00 65.81 194 GLU A C 1
ATOM 1527 O O . GLU A 1 194 ? 7.779 38.973 -30.028 1.00 65.81 194 GLU A O 1
ATOM 1532 N N . LEU A 1 195 ? 6.214 37.717 -29.009 1.00 58.25 195 LEU A N 1
ATOM 1533 C CA . LEU A 1 195 ? 6.877 36.414 -29.158 1.00 58.25 195 LEU A CA 1
ATOM 1534 C C . LEU A 1 195 ? 6.222 35.489 -30.198 1.00 58.25 195 LEU A C 1
ATOM 1536 O O . LEU A 1 195 ? 6.764 34.408 -30.447 1.00 58.25 195 LEU A O 1
ATOM 1540 N N . ALA A 1 196 ? 5.073 35.877 -30.761 1.00 58.81 196 ALA A N 1
ATOM 1541 C CA . ALA A 1 196 ? 4.343 35.140 -31.798 1.00 58.81 196 ALA A CA 1
ATOM 1542 C C . ALA A 1 196 ? 4.751 35.595 -33.207 1.00 58.81 196 ALA A C 1
ATOM 1544 O O . ALA A 1 196 ? 4.884 34.708 -34.082 1.00 58.81 196 ALA A O 1
#

Radius of gyration: 22.26 Å; chains: 1; bounding box: 37×64×68 Å

Secondary structure (DSSP, 8-state):
----------EEEEEEE--TT-PPEEEGGGTEEEPSEE-GGGS--B-TTT--B----SSPEE--EEEEEES-S--SSSS---EEEEEE-GGGSGGGHHHHHHHTTSSPPPPPPEE--S--HHHHHHHHHHHHHTTSEEEEEESSPPPPHHHHHHHH-S-S----B-S--SS-HHHHHHHHHHHHHHHHT--GGG--

Organism: NCBI:txid124

pLDDT: mean 71.42, std 15.17, range [38.12, 92.19]